Protein 5UBE (pdb70)

Structure (mmCIF, N/CA/C/O backbone):
data_5UBE
#
_entry.id   5UBE
#
_cell.length_a   45.803
_cell.length_b   52.127
_cell.length_c   63.414
_cell.angle_alpha   90.00
_cell.angle_beta   101.61
_cell.angle_gamma   90.00
#
_symmetry.space_group_name_H-M   'P 1 21 1'
#
loop_
_entity.id
_entity.type
_entity.pdbx_description
1 polymer 'RctB replication initiator protein'
2 water water
#
loop_
_atom_site.group_PDB
_atom_site.id
_atom_site.type_symbol
_atom_site.label_atom_id
_atom_site.label_alt_id
_atom_site.label_comp_id
_atom_site.label_asym_id
_atom_site.label_entity_id
_atom_site.label_seq_id
_atom_site.pdbx_PDB_ins_code
_atom_site.Cartn_x
_atom_site.Cartn_y
_atom_site.Cartn_z
_atom_site.occupancy
_atom_site.B_iso_or_equiv
_atom_site.auth_seq_id
_atom_site.auth_comp_id
_atom_site.auth_asym_id
_atom_site.auth_atom_id
_atom_site.pdbx_PDB_model_num
ATOM 1 N N . ARG A 1 7 ? 26.561 9.701 137.166 1.00 71.17 7 ARG A N 1
ATOM 2 C CA . ARG A 1 7 ? 27.180 9.153 138.370 1.00 74.31 7 ARG A CA 1
ATOM 3 C C . ARG A 1 7 ? 26.237 8.175 139.046 1.00 68.82 7 ARG A C 1
ATOM 4 O O . ARG A 1 7 ? 26.661 7.165 139.603 1.00 70.50 7 ARG A O 1
ATOM 12 N N . LEU A 1 8 ? 24.944 8.481 138.980 1.00 70.48 8 LEU A N 1
ATOM 13 C CA . LEU A 1 8 ? 23.931 7.789 139.769 1.00 64.41 8 LEU A CA 1
ATOM 14 C C . LEU A 1 8 ? 22.805 7.344 138.843 1.00 69.98 8 LEU A C 1
ATOM 15 O O . LEU A 1 8 ? 22.085 8.181 138.284 1.00 72.86 8 LEU A O 1
ATOM 20 N N . ILE A 1 9 ? 22.646 6.031 138.694 1.00 57.65 9 ILE A N 1
ATOM 21 C CA . ILE A 1 9 ? 21.686 5.466 137.751 1.00 49.94 9 ILE A CA 1
ATOM 22 C C . ILE A 1 9 ? 20.301 5.472 138.382 1.00 50.77 9 ILE A C 1
ATOM 23 O O . ILE A 1 9 ? 20.051 4.769 139.367 1.00 56.40 9 ILE A O 1
ATOM 28 N N . LYS A 1 10 ? 19.389 6.231 137.788 1.00 63.31 10 LYS A N 1
ATOM 29 C CA . LYS A 1 10 ? 18.069 6.433 138.363 1.00 66.35 10 LYS A CA 1
ATOM 30 C C . LYS A 1 10 ? 17.071 5.422 137.813 1.00 61.05 10 LYS A C 1
ATOM 31 O O . LYS A 1 10 ? 17.271 4.824 136.750 1.00 46.92 10 LYS A O 1
ATOM 37 N N . LEU A 1 11 ? 15.991 5.231 138.575 1.00 55.56 11 LEU A N 1
ATOM 38 C CA . LEU A 1 11 ? 14.896 4.366 138.176 1.00 51.72 11 LEU A CA 1
ATOM 39 C C . LEU A 1 11 ? 14.310 4.847 136.850 1.00 48.14 11 LEU A C 1
ATOM 40 O O . LEU A 1 11 ? 14.443 6.019 136.495 1.00 49.28 11 LEU A O 1
ATOM 45 N N . PRO A 1 12 ? 13.649 3.958 136.091 1.00 45.14 12 PRO A N 1
ATOM 46 C CA . PRO A 1 12 ? 13.299 2.563 136.381 1.00 41.77 12 PRO A CA 1
ATOM 47 C C . PRO A 1 12 ? 14.437 1.541 136.193 1.00 50.13 12 PRO A C 1
ATOM 48 O O . PRO A 1 12 ? 14.194 0.350 136.415 1.00 42.49 12 PRO A O 1
ATOM 52 N N . ARG A 1 13 ? 15.633 1.989 135.798 1.00 45.35 13 ARG A N 1
ATOM 53 C CA . ARG A 1 13 ? 16.762 1.079 135.634 1.00 43.37 13 ARG A CA 1
ATOM 54 C C . ARG A 1 13 ? 17.079 0.374 136.946 1.00 46.25 13 ARG A C 1
ATOM 55 O O . ARG A 1 13 ? 16.981 0.970 138.022 1.00 40.84 13 ARG A O 1
ATOM 63 N N . THR A 1 14 ? 17.433 -0.916 136.845 1.00 38.18 14 THR A N 1
ATOM 64 C CA . THR A 1 14 ? 17.858 -1.754 137.967 1.00 43.19 14 THR A CA 1
ATOM 65 C C . THR A 1 14 ? 18.970 -2.681 137.490 1.00 41.82 14 THR A C 1
ATOM 66 O O . THR A 1 14 ? 19.424 -2.600 136.343 1.00 39.96 14 THR A O 1
ATOM 70 N N . HIS A 1 15 ? 19.394 -3.593 138.374 1.00 44.37 15 HIS A N 1
ATOM 71 C CA . HIS A 1 15 ? 20.439 -4.546 138.003 1.00 47.33 15 HIS A CA 1
ATOM 72 C C . HIS A 1 15 ? 19.997 -5.426 136.844 1.00 38.44 15 HIS A C 1
ATOM 73 O O . HIS A 1 15 ? 20.822 -5.821 136.014 1.00 33.55 15 HIS A O 1
ATOM 80 N N . LYS A 1 16 ? 18.703 -5.735 136.778 1.00 35.75 16 LYS A N 1
ATOM 81 C CA . LYS A 1 16 ? 18.134 -6.528 135.695 1.00 40.02 16 LYS A CA 1
ATOM 82 C C . LYS A 1 16 ? 18.429 -5.937 134.317 1.00 42.66 16 LYS A C 1
ATOM 83 O O . LYS A 1 16 ? 18.422 -6.671 133.322 1.00 34.52 16 LYS A O 1
ATOM 89 N N . ASP A 1 17 ? 18.702 -4.635 134.226 1.00 36.82 17 ASP A N 1
ATOM 90 C CA . ASP A 1 17 ? 19.006 -4.064 132.918 1.00 34.26 17 ASP A CA 1
ATOM 91 C C . ASP A 1 17 ? 20.341 -4.567 132.381 1.00 38.21 17 ASP A C 1
ATOM 92 O O . ASP A 1 17 ? 20.547 -4.589 131.161 1.00 35.07 17 ASP A O 1
ATOM 97 N N . GLY A 1 18 ? 21.245 -4.989 133.266 1.00 34.21 18 GLY A N 1
ATOM 98 C CA . GLY A 1 18 ? 22.557 -5.428 132.850 1.00 37.50 18 GLY A CA 1
ATOM 99 C C . GLY A 1 18 ? 23.516 -4.263 132.668 1.00 34.36 18 GLY A C 1
ATOM 100 O O . GLY A 1 18 ? 23.344 -3.166 133.216 1.00 37.38 18 GLY A O 1
ATOM 101 N N . HIS A 1 19 ? 24.539 -4.510 131.865 1.00 27.58 19 HIS A N 1
ATOM 102 C CA . HIS A 1 19 ? 25.512 -3.473 131.589 1.00 24.65 19 HIS A CA 1
ATOM 103 C C . HIS A 1 19 ? 24.867 -2.347 130.788 1.00 32.52 19 HIS A C 1
ATOM 104 O O . HIS A 1 19 ? 23.878 -2.550 130.082 1.00 32.53 19 HIS A O 1
ATOM 111 N N . LEU A 1 20 ? 25.458 -1.152 130.892 1.00 30.28 20 LEU A N 1
ATOM 112 C CA . LEU A 1 20 ? 24.876 0.082 130.380 1.00 34.68 20 LEU A CA 1
ATOM 113 C C . LEU A 1 20 ? 25.819 0.781 129.408 1.00 30.25 20 LEU A C 1
ATOM 114 O O . LEU A 1 20 ? 27.038 0.777 129.591 1.00 34.18 20 LEU A O 1
ATOM 119 N N . PHE A 1 21 ? 25.234 1.411 128.389 1.00 35.07 21 PHE A N 1
ATOM 120 C CA . PHE A 1 21 ? 25.968 2.157 127.374 1.00 31.11 21 PHE A CA 1
ATOM 121 C C . PHE A 1 21 ? 25.475 3.595 127.340 1.00 35.46 21 PHE A C 1
ATOM 122 O O . PHE A 1 21 ? 24.278 3.842 127.172 1.00 27.46 21 PHE A O 1
ATOM 130 N N . GLU A 1 22 ? 26.397 4.539 127.466 1.00 34.84 22 GLU A N 1
ATOM 131 C CA . GLU A 1 22 ? 26.035 5.948 127.378 1.00 40.34 22 GLU A CA 1
ATOM 132 C C . GLU A 1 22 ? 25.803 6.328 125.914 1.00 33.15 22 GLU A C 1
ATOM 133 O O . GLU A 1 22 ? 26.684 6.139 125.067 1.00 33.64 22 GLU A O 1
ATOM 139 N N . VAL A 1 23 ? 24.608 6.848 125.620 1.00 32.87 23 VAL A N 1
ATOM 140 C CA . VAL A 1 23 ? 24.278 7.280 124.268 1.00 31.71 23 VAL A CA 1
ATOM 141 C C . VAL A 1 23 ? 25.083 8.522 123.914 1.00 38.07 23 VAL A C 1
ATOM 142 O O . VAL A 1 23 ? 25.242 9.435 124.733 1.00 38.35 23 VAL A O 1
ATOM 146 N N . SER A 1 24 ? 25.623 8.554 122.697 1.00 35.66 24 SER A N 1
ATOM 147 C CA . SER A 1 24 ? 26.266 9.764 122.200 1.00 29.08 24 SER A CA 1
ATOM 148 C C . SER A 1 24 ? 26.012 9.877 120.708 1.00 36.36 24 SER A C 1
ATOM 149 O O . SER A 1 24 ? 26.250 8.923 119.963 1.00 29.85 24 SER A O 1
ATOM 152 N N . GLU A 1 25 ? 25.568 11.052 120.268 1.00 30.74 25 GLU A N 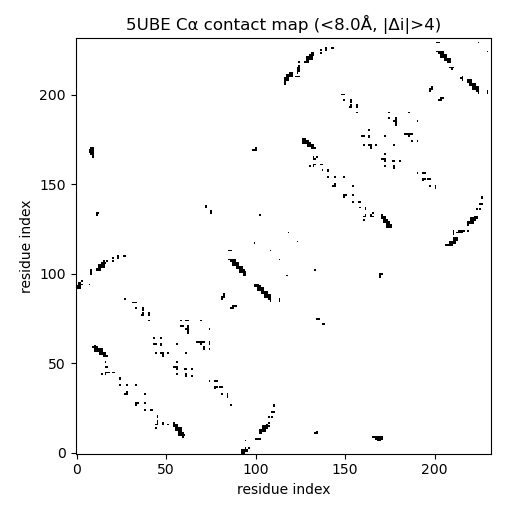1
ATOM 153 C CA . GLU A 1 25 ? 25.407 11.272 118.836 1.00 29.59 25 GLU A CA 1
ATOM 154 C C . GLU A 1 25 ? 26.738 11.403 118.112 1.00 28.93 25 GLU A C 1
ATOM 155 O O . GLU A 1 25 ? 26.816 11.089 116.917 1.00 28.31 25 GLU A O 1
ATOM 161 N N . ALA A 1 26 ? 27.783 11.887 118.798 1.00 32.09 26 ALA A N 1
ATOM 162 C CA . ALA A 1 26 ? 29.116 11.928 118.201 1.00 35.62 26 ALA A CA 1
ATOM 163 C C . ALA A 1 26 ? 29.606 10.533 117.836 1.00 41.18 26 ALA A C 1
ATOM 164 O O . ALA A 1 26 ? 30.280 10.358 116.811 1.00 33.36 26 ALA A O 1
ATOM 166 N N . ALA A 1 27 ? 29.269 9.529 118.657 1.00 28.74 27 ALA A N 1
ATOM 167 C CA . ALA A 1 27 ? 29.703 8.162 118.397 1.00 27.90 27 ALA A CA 1
ATOM 168 C C . ALA A 1 27 ? 29.163 7.634 117.080 1.00 31.13 27 ALA A C 1
ATOM 169 O O . ALA A 1 27 ? 29.727 6.687 116.523 1.00 31.09 27 ALA A O 1
ATOM 171 N N . ILE A 1 28 ? 28.095 8.231 116.558 1.00 25.67 28 ILE A N 1
ATOM 172 C CA . ILE A 1 28 ? 27.556 7.778 115.279 1.00 31.14 28 ILE A CA 1
ATOM 173 C C . ILE A 1 28 ? 28.603 7.939 114.184 1.00 40.04 28 ILE A C 1
ATOM 174 O O . ILE A 1 28 ? 28.757 7.070 113.317 1.00 41.22 28 ILE A O 1
ATOM 179 N N . ASP A 1 29 ? 29.362 9.038 114.221 1.00 30.32 29 ASP A N 1
ATOM 180 C CA . ASP A 1 29 ? 30.478 9.183 113.284 1.00 33.33 29 ASP A CA 1
ATOM 181 C C . ASP A 1 29 ? 31.684 8.339 113.692 1.00 37.42 29 ASP A C 1
ATOM 182 O O . ASP A 1 29 ? 32.372 7.782 112.829 1.00 35.47 29 ASP A O 1
ATOM 187 N N . TRP A 1 30 ? 31.970 8.262 114.998 1.00 38.03 30 TRP A N 1
ATOM 188 C CA . TRP A 1 30 ? 33.133 7.520 115.477 1.00 32.86 30 TRP A CA 1
ATOM 189 C C . TRP A 1 30 ? 33.093 6.071 115.021 1.00 34.20 30 TRP A C 1
ATOM 190 O O . TRP A 1 30 ? 34.141 5.465 114.756 1.00 30.77 30 TRP A O 1
ATOM 201 N N . ILE A 1 31 ? 31.894 5.492 114.961 1.00 28.90 31 ILE A N 1
ATOM 202 C CA . ILE A 1 31 ? 31.749 4.060 114.688 1.00 30.43 31 ILE A CA 1
ATOM 203 C C . ILE A 1 31 ? 32.268 3.726 113.297 1.00 36.93 31 ILE A C 1
ATOM 204 O O . ILE A 1 31 ? 32.938 2.705 113.099 1.00 35.70 31 ILE A O 1
ATOM 209 N N . GLU A 1 32 ? 31.973 4.578 112.313 1.00 40.64 32 GLU A N 1
ATOM 210 C CA . GLU A 1 32 ? 32.588 4.410 111.000 1.00 45.55 32 GLU A CA 1
ATOM 211 C C . GLU A 1 32 ? 34.094 4.615 111.058 1.00 47.40 32 GLU A C 1
ATOM 212 O O . GLU A 1 32 ? 34.835 3.970 110.309 1.00 43.74 32 GLU A O 1
ATOM 218 N N . GLN A 1 33 ? 34.571 5.492 111.943 1.00 39.88 33 GLN A N 1
ATOM 219 C CA . GLN A 1 33 ? 36.013 5.697 112.036 1.00 39.79 33 GLN A CA 1
ATOM 220 C C . GLN A 1 33 ? 36.715 4.559 112.764 1.00 44.97 33 GLN A C 1
ATOM 221 O O . GLN A 1 33 ? 37.876 4.272 112.456 1.00 36.66 33 GLN A O 1
ATOM 227 N N . TYR A 1 34 ? 36.036 3.897 113.714 1.00 41.64 34 TYR A N 1
ATOM 228 C CA . TYR A 1 34 ? 36.655 2.780 114.434 1.00 32.55 34 TYR A CA 1
ATOM 229 C C . TYR A 1 34 ? 37.110 1.679 113.486 1.00 32.76 34 TYR A C 1
ATOM 230 O O . TYR A 1 34 ? 38.051 0.936 113.793 1.00 32.54 34 TYR A O 1
ATOM 239 N N . GLN A 1 35 ? 36.446 1.545 112.339 1.00 32.62 35 GLN A N 1
ATOM 240 C CA . GLN A 1 35 ? 36.731 0.443 111.433 1.00 38.00 35 GLN A CA 1
ATOM 241 C C . GLN A 1 35 ? 38.091 0.557 110.764 1.00 38.45 35 GLN A C 1
ATOM 242 O O . GLN A 1 35 ? 38.500 -0.396 110.094 1.00 39.18 35 GLN A O 1
ATOM 248 N N . HIS A 1 36 ? 38.786 1.695 110.917 1.00 36.65 36 HIS A N 1
ATOM 249 C CA . HIS A 1 36 ? 40.171 1.847 110.491 1.00 38.36 36 HIS A CA 1
ATOM 250 C C . HIS A 1 36 ? 41.155 1.223 111.467 1.00 34.80 36 HIS A C 1
ATOM 251 O O . HIS A 1 36 ? 42.348 1.171 111.157 1.00 37.39 36 HIS A O 1
ATOM 258 N N . PHE A 1 37 ? 40.706 0.768 112.636 1.00 31.07 37 PHE A N 1
ATOM 259 C CA . PHE A 1 37 ? 41.618 0.346 113.693 1.00 31.46 37 PHE A CA 1
ATOM 260 C C . PHE A 1 37 ? 41.754 -1.175 113.774 1.00 33.68 37 PHE A C 1
ATOM 261 O O . PHE A 1 37 ? 40.793 -1.921 113.549 1.00 27.91 37 PHE A O 1
ATOM 269 N N . LYS A 1 38 ? 42.958 -1.631 114.114 1.00 35.28 38 LYS A N 1
ATOM 270 C CA . LYS A 1 38 ? 43.211 -3.062 114.190 1.00 34.53 38 LYS A CA 1
ATOM 271 C C . LYS A 1 38 ? 42.306 -3.702 115.229 1.00 42.41 38 LYS A C 1
ATOM 272 O O . LYS A 1 38 ? 42.056 -3.128 116.293 1.00 35.31 38 LYS A O 1
ATOM 278 N N . GLY A 1 39 ? 41.826 -4.903 114.916 1.00 36.04 39 GLY A N 1
ATOM 279 C CA . GLY A 1 39 ? 40.999 -5.661 115.823 1.00 32.02 39 GLY A CA 1
ATOM 280 C C . GLY A 1 39 ? 39.545 -5.246 115.869 1.00 35.72 39 GLY A C 1
ATOM 281 O O . GLY A 1 39 ? 38.789 -5.812 116.666 1.00 34.89 39 GLY A O 1
ATOM 282 N N . VAL A 1 40 ? 39.119 -4.278 115.058 1.00 33.46 40 VAL A N 1
ATOM 283 C CA . VAL A 1 40 ? 37.705 -3.901 115.003 1.00 30.34 40 VAL A CA 1
ATOM 284 C C . VAL A 1 40 ? 37.062 -4.751 113.909 1.00 36.32 40 VAL A C 1
ATOM 285 O O . VAL A 1 40 ? 37.232 -4.499 112.712 1.00 36.21 40 VAL A O 1
ATOM 289 N N . THR A 1 41 ? 36.312 -5.761 114.334 1.00 31.31 41 THR A N 1
ATOM 290 C CA . THR A 1 41 ? 35.697 -6.752 113.464 1.00 37.12 41 THR A CA 1
ATOM 291 C C . THR A 1 41 ? 34.256 -6.372 113.122 1.00 37.20 41 THR A C 1
ATOM 292 O O . THR A 1 41 ? 33.643 -5.499 113.743 1.00 30.61 41 THR A O 1
ATOM 296 N N . LYS A 1 42 ? 33.709 -7.079 112.126 1.00 29.27 42 LYS A N 1
ATOM 297 C CA . LYS A 1 42 ? 32.299 -6.938 111.788 1.00 40.92 42 LYS A CA 1
ATOM 298 C C . LYS A 1 42 ? 31.412 -7.226 112.995 1.00 44.09 42 LYS A C 1
ATOM 299 O O . LYS A 1 42 ? 30.398 -6.550 113.207 1.00 38.40 42 LYS A O 1
ATOM 305 N N . SER A 1 43 ? 31.789 -8.222 113.801 1.00 34.21 43 SER A N 1
ATOM 306 C CA . SER A 1 43 ? 30.993 -8.600 114.965 1.00 38.90 43 SER A CA 1
ATOM 307 C C . SER A 1 43 ? 30.991 -7.512 116.037 1.00 38.73 43 SER A C 1
ATOM 308 O O . SER A 1 43 ? 30.001 -7.362 116.762 1.00 34.33 43 SER A O 1
ATOM 311 N N . ILE A 1 44 ? 32.085 -6.758 116.178 1.00 30.03 44 ILE A N 1
ATOM 312 C CA . ILE A 1 44 ? 32.056 -5.616 117.094 1.00 28.34 44 ILE A CA 1
ATOM 313 C C . ILE A 1 44 ? 31.206 -4.493 116.514 1.00 27.93 44 ILE A C 1
ATOM 314 O O . ILE A 1 44 ? 30.399 -3.882 117.222 1.00 29.65 44 ILE A O 1
ATOM 319 N N . VAL A 1 45 ? 31.376 -4.198 115.219 1.00 32.18 45 VAL A N 1
ATOM 320 C CA . VAL A 1 45 ? 30.582 -3.147 114.584 1.00 30.87 45 VAL A CA 1
ATOM 321 C C . VAL A 1 45 ? 29.094 -3.431 114.736 1.00 36.87 45 VAL A C 1
ATOM 322 O O . VAL A 1 45 ? 28.299 -2.515 114.972 1.00 34.55 45 VAL A O 1
ATOM 326 N N . GLU A 1 46 ? 28.695 -4.700 114.623 1.00 35.03 46 GLU A N 1
ATOM 327 C CA . GLU A 1 46 ? 27.293 -5.064 114.827 1.00 37.70 46 GLU A CA 1
ATOM 328 C C . GLU A 1 46 ? 26.778 -4.569 116.172 1.00 31.92 46 GLU A C 1
ATOM 329 O O . GLU A 1 46 ? 25.729 -3.918 116.250 1.00 31.33 46 GLU A O 1
ATOM 335 N N . LEU A 1 47 ? 27.483 -4.912 117.253 1.00 29.57 47 LEU A N 1
ATOM 336 C CA . LEU A 1 47 ? 27.125 -4.389 118.566 1.00 31.68 47 LEU A CA 1
ATOM 337 C C . LEU A 1 47 ? 27.064 -2.860 118.553 1.00 30.36 47 LEU A C 1
ATOM 338 O O . LEU A 1 47 ? 26.099 -2.271 119.047 1.00 29.70 47 LEU A O 1
ATOM 343 N N . LEU A 1 48 ? 28.088 -2.198 117.985 1.00 28.96 48 LEU A N 1
ATOM 344 C CA . LEU A 1 48 ? 28.127 -0.733 118.002 1.00 29.50 48 LEU A CA 1
ATOM 345 C C . LEU A 1 48 ? 26.930 -0.134 117.269 1.00 33.98 48 LEU A C 1
ATOM 346 O O . LEU A 1 48 ? 26.276 0.786 117.775 1.00 32.40 48 LEU A O 1
ATOM 351 N N . ASN A 1 49 ? 26.621 -0.652 116.076 1.00 30.64 49 ASN A N 1
ATOM 352 C CA . ASN A 1 49 ? 25.461 -0.160 115.339 1.00 32.38 49 ASN A CA 1
ATOM 353 C C . ASN A 1 49 ? 24.178 -0.344 116.142 1.00 36.03 49 ASN A C 1
ATOM 354 O O . ASN A 1 49 ? 23.281 0.506 116.102 1.00 30.61 49 ASN A O 1
ATOM 359 N N . LEU A 1 50 ? 24.073 -1.455 116.876 1.00 30.86 50 LEU A N 1
ATOM 360 C CA . LEU A 1 50 ? 22.872 -1.721 117.662 1.00 30.54 50 LEU A CA 1
ATOM 361 C C . LEU A 1 50 ? 22.697 -0.686 118.765 1.00 31.02 50 LEU A C 1
ATOM 362 O O . LEU A 1 50 ? 21.609 -0.118 118.931 1.00 28.01 50 LEU A O 1
ATOM 367 N N . ILE A 1 51 ? 23.756 -0.457 119.548 1.00 29.01 51 ILE A N 1
ATOM 368 C CA . ILE A 1 51 ? 23.737 0.585 120.574 1.00 35.17 51 ILE A CA 1
ATOM 369 C C . ILE A 1 51 ? 23.318 1.921 119.972 1.00 32.48 51 ILE A C 1
ATOM 370 O O . ILE A 1 51 ? 22.435 2.610 120.490 1.00 30.92 51 ILE A O 1
ATOM 375 N N . SER A 1 52 ? 23.978 2.322 118.886 1.00 26.31 52 SER A N 1
ATOM 376 C CA . SER A 1 52 ? 23.645 3.588 118.235 1.00 34.13 52 SER A CA 1
ATOM 377 C C . SER A 1 52 ? 22.168 3.645 117.860 1.00 35.57 52 SER A C 1
ATOM 378 O O . SER A 1 52 ? 21.448 4.574 118.244 1.00 33.81 52 SER A O 1
ATOM 381 N N . LEU A 1 53 ? 21.684 2.635 117.139 1.00 38.31 53 LEU A N 1
ATOM 382 C CA . LEU A 1 53 ? 20.302 2.671 116.669 1.00 36.98 53 LEU A CA 1
ATOM 383 C C . LEU A 1 53 ? 19.313 2.636 117.830 1.00 35.18 53 LEU A C 1
ATOM 384 O O . LEU A 1 53 ? 18.313 3.364 117.829 1.00 32.36 53 LEU A O 1
ATOM 389 N N . ARG A 1 54 ? 19.572 1.802 118.838 1.00 32.46 54 ARG A N 1
ATOM 390 C CA . ARG A 1 54 ? 18.687 1.767 119.995 1.00 34.69 54 ARG A CA 1
ATOM 391 C C . ARG A 1 54 ? 18.745 3.074 120.786 1.00 45.70 54 ARG A C 1
ATOM 392 O O . ARG A 1 54 ? 17.765 3.439 121.448 1.00 29.89 54 ARG A O 1
ATOM 400 N N . GLY A 1 55 ? 19.879 3.788 120.735 1.00 33.54 55 GLY A N 1
ATOM 401 C CA . GLY A 1 55 ? 19.996 5.065 121.426 1.00 40.59 55 GLY A CA 1
ATOM 402 C C . GLY A 1 55 ? 19.074 6.138 120.888 1.00 34.55 55 GLY A C 1
ATOM 403 O O . GLY A 1 55 ? 18.741 7.085 121.615 1.00 29.37 55 GLY A O 1
ATOM 404 N N . LEU A 1 56 ? 18.648 6.002 119.631 1.00 36.20 56 LEU A N 1
ATOM 405 C CA . LEU A 1 56 ? 17.658 6.900 119.048 1.00 42.13 56 LEU A CA 1
ATOM 406 C C . LEU A 1 56 ? 16.412 7.031 119.918 1.00 47.39 56 LEU A C 1
ATOM 407 O O . LEU A 1 56 ? 15.823 8.116 119.998 1.00 40.50 56 LEU A O 1
ATOM 412 N N . ARG A 1 57 ? 15.992 5.953 120.577 1.00 45.67 57 ARG A N 1
ATOM 413 C CA . ARG A 1 57 ? 14.791 5.975 121.403 1.00 39.89 57 ARG A CA 1
ATOM 414 C C . ARG A 1 57 ? 15.088 6.152 122.887 1.00 36.49 57 ARG A C 1
ATOM 415 O O . ARG A 1 57 ? 14.152 6.211 123.676 1.00 29.61 57 ARG A O 1
ATOM 423 N N . SER A 1 58 ? 16.355 6.229 123.293 1.00 30.99 58 SER A N 1
ATOM 424 C CA . SER A 1 58 ? 16.654 6.371 124.714 1.00 28.16 58 SER A CA 1
ATOM 425 C C . SER A 1 58 ? 16.041 7.662 125.251 1.00 37.52 58 SER A C 1
ATOM 426 O O . SER A 1 58 ? 15.973 8.670 124.548 1.00 35.76 58 SER A O 1
ATOM 429 N N . ARG A 1 59 ? 15.525 7.601 126.479 1.00 33.31 59 ARG A N 1
ATOM 430 C CA . ARG A 1 59 ? 14.997 8.762 127.177 1.00 37.75 59 ARG A CA 1
ATOM 431 C C . ARG A 1 59 ? 15.820 9.113 128.400 1.00 43.75 59 ARG A C 1
ATOM 432 O O . ARG A 1 59 ? 15.422 10.006 129.154 1.00 41.30 59 ARG A O 1
ATOM 440 N N . ASP A 1 60 ? 16.930 8.410 128.650 1.00 37.73 60 ASP A N 1
ATOM 441 C CA . ASP A 1 60 ? 17.752 8.723 129.811 1.00 34.01 60 ASP A CA 1
ATOM 442 C C . ASP A 1 60 ? 19.234 8.765 129.496 1.00 30.51 60 ASP A C 1
ATOM 443 O O . ASP A 1 60 ? 20.045 8.823 130.424 1.00 42.44 60 ASP A O 1
ATOM 448 N N . GLY A 1 61 ? 19.605 8.815 128.219 1.00 26.50 61 GLY A N 1
ATOM 449 C CA . GLY A 1 61 ? 20.997 8.833 127.839 1.00 36.03 61 GLY A CA 1
ATOM 450 C C . GLY A 1 61 ? 21.676 7.492 127.914 1.00 28.94 61 GLY A C 1
ATOM 451 O O . GLY A 1 61 ? 22.895 7.425 127.743 1.00 31.59 61 GLY A O 1
ATOM 452 N N . LEU A 1 62 ? 20.932 6.421 128.179 1.00 30.03 62 LEU A N 1
ATOM 453 C CA . LEU A 1 62 ? 21.521 5.096 128.330 1.00 29.49 62 LEU A CA 1
ATOM 454 C C . LEU A 1 62 ? 20.807 4.099 127.431 1.00 30.91 62 LEU A C 1
ATOM 455 O O . LEU A 1 62 ? 19.664 4.313 127.011 1.00 31.85 62 LEU A O 1
ATOM 460 N N . VAL A 1 63 ? 21.521 3.008 127.145 1.00 37.35 63 VAL A N 1
ATOM 461 C CA . VAL A 1 63 ? 21.008 1.799 126.507 1.00 34.29 63 VAL A CA 1
ATOM 462 C C . VAL A 1 63 ? 21.548 0.612 127.297 1.00 33.71 63 VAL A C 1
ATOM 463 O O . VAL A 1 63 ? 22.736 0.572 127.615 1.00 28.63 63 VAL A O 1
ATOM 467 N N . SER A 1 64 ? 20.689 -0.340 127.643 1.00 32.61 64 SER A N 1
ATOM 468 C CA . SER A 1 64 ? 21.164 -1.458 128.449 1.00 29.29 64 SER A CA 1
ATOM 469 C C . SER A 1 64 ? 21.376 -2.679 127.560 1.00 28.45 64 SER A C 1
ATOM 470 O O . SER A 1 64 ? 20.869 -2.743 126.438 1.00 32.53 64 SER A O 1
ATOM 473 N N . THR A 1 65 ? 22.168 -3.643 128.055 1.00 35.29 65 THR A N 1
ATOM 474 C CA . THR A 1 65 ? 22.279 -4.921 127.341 1.00 32.72 65 THR A CA 1
ATOM 475 C C . THR A 1 65 ? 20.918 -5.611 127.230 1.00 26.02 65 THR A C 1
ATOM 476 O O . THR A 1 65 ? 20.641 -6.288 126.230 1.00 26.82 65 THR A O 1
ATOM 480 N N . THR A 1 66 ? 20.032 -5.412 128.210 1.00 25.59 66 THR A N 1
ATOM 481 C CA . THR A 1 66 ? 18.691 -5.994 128.104 1.00 32.47 66 THR A CA 1
ATOM 482 C C . THR A 1 66 ? 17.948 -5.422 126.903 1.00 36.73 66 THR A C 1
ATOM 483 O O . THR A 1 66 ? 17.329 -6.162 126.130 1.00 30.88 66 THR A O 1
ATOM 487 N N . GLU A 1 67 ? 18.023 -4.104 126.713 1.00 34.69 67 GLU A N 1
ATOM 488 C CA . GLU A 1 67 ? 17.395 -3.485 125.551 1.00 34.74 67 GLU A CA 1
ATOM 489 C C . GLU A 1 67 ? 18.059 -3.942 124.258 1.00 29.61 67 GLU A C 1
ATOM 490 O O . GLU A 1 67 ? 17.392 -4.037 123.220 1.00 31.88 67 GLU A O 1
ATOM 496 N N . LEU A 1 68 ? 19.367 -4.207 124.296 1.00 25.29 68 LEU A N 1
ATOM 497 C CA . LEU A 1 68 ? 20.055 -4.697 123.104 1.00 29.31 68 LEU A CA 1
ATOM 498 C C . LEU A 1 68 ? 19.544 -6.074 122.697 1.00 37.70 68 LEU A C 1
ATOM 499 O O . LEU A 1 68 ? 19.305 -6.329 121.508 1.00 30.37 68 LEU A O 1
ATOM 504 N N . ILE A 1 69 ? 19.389 -6.976 123.667 1.00 33.45 69 ILE A N 1
ATOM 505 C CA . ILE A 1 69 ? 18.782 -8.276 123.387 1.00 38.63 69 ILE A CA 1
ATOM 506 C C . ILE A 1 69 ? 17.435 -8.090 122.703 1.00 34.03 69 ILE A C 1
ATOM 507 O O . ILE A 1 69 ? 17.182 -8.636 121.623 1.00 36.32 69 ILE A O 1
ATOM 512 N N . ASP A 1 70 ? 16.558 -7.291 123.313 1.00 31.36 70 ASP A N 1
ATOM 513 C CA . ASP A 1 70 ? 15.228 -7.087 122.754 1.00 32.84 70 ASP A CA 1
ATOM 514 C C . ASP A 1 70 ? 15.277 -6.468 121.360 1.00 40.30 70 ASP A C 1
ATOM 515 O O . ASP A 1 70 ? 14.408 -6.757 120.530 1.00 39.17 70 ASP A O 1
ATOM 520 N N . ALA A 1 71 ? 16.288 -5.638 121.073 1.00 36.07 71 ALA A N 1
ATOM 521 C CA . ALA A 1 71 ? 16.395 -5.036 119.747 1.00 36.73 71 ALA A CA 1
ATOM 522 C C . ALA A 1 71 ? 16.720 -6.059 118.663 1.00 41.42 71 ALA A C 1
ATOM 523 O O . ALA A 1 71 ? 16.412 -5.822 117.490 1.00 43.09 71 ALA A O 1
ATOM 525 N N . THR A 1 72 ? 17.380 -7.169 119.009 1.00 48.14 72 THR A N 1
ATOM 526 C CA . THR A 1 72 ? 17.611 -8.254 118.058 1.00 35.90 72 THR A CA 1
ATOM 527 C C . THR A 1 72 ? 16.515 -9.318 118.095 1.00 45.12 72 THR A C 1
ATOM 528 O O . THR A 1 72 ? 16.685 -10.383 117.487 1.00 51.46 72 THR A O 1
ATOM 532 N N . ASP A 1 73 ? 15.404 -9.059 118.785 1.00 40.28 73 ASP A N 1
ATOM 533 C CA . ASP A 1 73 ? 14.356 -10.064 118.976 1.00 46.70 73 ASP A CA 1
ATOM 534 C C . ASP A 1 73 ? 14.925 -11.354 119.564 1.00 43.56 73 ASP A C 1
ATOM 535 O O . ASP A 1 73 ? 14.494 -12.455 119.221 1.00 46.49 73 ASP A O 1
ATOM 540 N N . GLY A 1 74 ? 15.913 -11.220 120.443 1.00 43.70 74 GLY A N 1
ATOM 541 C CA . GLY A 1 74 ? 16.532 -12.351 121.091 1.00 45.22 74 GLY A CA 1
ATOM 542 C C . GLY A 1 74 ? 17.567 -13.088 120.277 1.00 45.76 74 GLY A C 1
ATOM 543 O O . GLY A 1 74 ? 18.082 -14.109 120.752 1.00 43.29 74 GLY A O 1
ATOM 544 N N . GLN A 1 75 ? 17.904 -12.614 119.072 1.00 42.03 75 GLN A N 1
ATOM 545 C CA . GLN A 1 75 ? 18.883 -13.337 118.263 1.00 43.46 75 GLN A CA 1
ATOM 546 C C . GLN A 1 75 ? 20.296 -13.176 118.809 1.00 43.84 75 GLN A C 1
ATOM 547 O O . GLN A 1 75 ? 21.103 -14.111 118.722 1.00 38.73 75 GLN A O 1
ATOM 553 N N . LEU A 1 76 ? 20.616 -12.017 119.372 1.00 40.67 76 LEU A N 1
ATOM 554 C CA . LEU A 1 76 ? 21.811 -11.852 120.188 1.00 37.24 76 LEU A CA 1
ATOM 555 C C . LEU A 1 76 ? 21.410 -12.049 121.642 1.00 39.00 76 LEU A C 1
ATOM 556 O O . LEU A 1 76 ? 20.458 -11.424 122.116 1.00 38.94 76 LEU A O 1
ATOM 561 N N . THR A 1 77 ? 22.115 -12.937 122.330 1.00 33.85 77 THR A N 1
ATOM 562 C CA . THR A 1 77 ? 21.849 -13.236 123.722 1.00 31.73 77 THR A CA 1
ATOM 563 C C . THR A 1 77 ? 22.694 -12.324 124.594 1.00 26.93 77 THR A C 1
ATOM 564 O O . THR A 1 77 ? 23.513 -11.556 124.101 1.00 30.95 77 THR A O 1
ATOM 568 N N . ARG A 1 78 ? 22.501 -12.415 125.911 1.00 29.38 78 ARG A N 1
ATOM 569 C CA . ARG A 1 78 ? 23.408 -11.741 126.827 1.00 27.65 78 ARG A CA 1
ATOM 570 C C . ARG A 1 78 ? 24.842 -12.195 126.599 1.00 34.07 78 ARG A C 1
ATOM 571 O O . ARG A 1 78 ? 25.778 -11.386 126.627 1.00 28.61 78 ARG A O 1
ATOM 579 N N . ALA A 1 79 ? 25.033 -13.487 126.353 1.00 32.81 79 ALA A N 1
ATOM 580 C CA . ALA A 1 79 ? 26.377 -14.009 126.171 1.00 30.65 79 ALA A CA 1
ATOM 581 C C . ALA A 1 79 ? 27.030 -13.441 124.915 1.00 28.51 79 ALA A C 1
ATOM 582 O O . ALA A 1 79 ? 28.221 -13.116 124.930 1.00 35.58 79 ALA A O 1
ATOM 584 N N . ALA A 1 80 ? 26.275 -13.327 123.816 1.00 27.15 80 ALA A N 1
ATOM 585 C CA . ALA A 1 80 ? 26.862 -12.809 122.582 1.00 30.62 80 ALA A CA 1
ATOM 586 C C . ALA A 1 80 ? 27.191 -11.322 122.705 1.00 25.54 80 ALA A C 1
ATOM 587 O O . ALA A 1 80 ? 28.242 -10.877 122.230 1.00 31.91 80 ALA A O 1
ATOM 589 N N . ILE A 1 81 ? 26.304 -10.540 123.335 1.00 32.59 81 ILE A N 1
ATOM 590 C CA . ILE A 1 81 ? 26.606 -9.136 123.623 1.00 33.34 81 ILE A CA 1
ATOM 591 C C . ILE A 1 81 ? 27.879 -9.035 124.461 1.00 34.14 81 ILE A C 1
ATOM 592 O O . ILE A 1 81 ? 28.822 -8.310 124.117 1.00 29.83 81 ILE A O 1
ATOM 597 N N . GLN A 1 82 ? 27.933 -9.787 125.566 1.00 31.87 82 GLN A N 1
ATOM 598 C CA . GLN A 1 82 ? 29.099 -9.735 126.438 1.00 28.42 82 GLN A CA 1
ATOM 599 C C . GLN A 1 82 ? 30.372 -10.106 125.684 1.00 34.71 82 GLN A C 1
ATOM 600 O O . GLN A 1 82 ? 31.433 -9.526 125.930 1.00 28.89 82 GLN A O 1
ATOM 606 N N . GLN A 1 83 ? 30.289 -11.085 124.771 1.00 31.34 83 GLN A N 1
ATOM 607 C CA . GLN A 1 83 ? 31.458 -11.470 123.982 1.00 38.84 83 GLN A CA 1
ATOM 608 C C . GLN A 1 83 ? 31.956 -10.302 123.137 1.00 31.80 83 GLN A C 1
ATOM 609 O O . GLN A 1 83 ? 33.136 -9.934 123.194 1.00 36.08 83 GLN A O 1
ATOM 615 N N . ARG A 1 84 ? 31.063 -9.712 122.334 1.00 32.99 84 ARG A N 1
ATOM 616 C CA . ARG A 1 84 ? 31.440 -8.537 121.551 1.00 32.53 84 ARG A CA 1
ATOM 617 C C . ARG A 1 84 ? 31.911 -7.405 122.455 1.00 26.99 84 ARG A C 1
ATOM 618 O O . ARG A 1 84 ? 32.884 -6.711 122.137 1.00 28.51 84 ARG A O 1
ATOM 626 N N . LEU A 1 85 ? 31.284 -7.249 123.622 1.00 31.45 85 LEU A N 1
ATOM 627 C CA . LEU A 1 85 ? 31.686 -6.162 124.508 1.00 32.68 85 LEU A CA 1
ATOM 628 C C . LEU A 1 85 ? 33.094 -6.375 125.041 1.00 30.65 85 LEU A C 1
ATOM 629 O O . LEU A 1 85 ? 33.882 -5.425 125.081 1.00 33.40 85 LEU A O 1
ATOM 634 N N . ARG A 1 86 ? 33.450 -7.611 125.428 1.00 27.56 86 ARG A N 1
ATOM 635 C CA . ARG A 1 86 ? 34.814 -7.845 125.893 1.00 29.48 86 ARG A CA 1
ATOM 636 C C . ARG A 1 86 ? 35.830 -7.542 124.795 1.00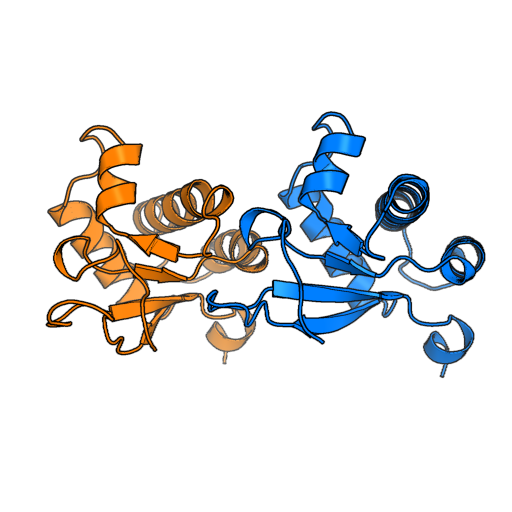 34.75 86 ARG A C 1
ATOM 637 O O . ARG A 1 86 ? 36.896 -6.977 125.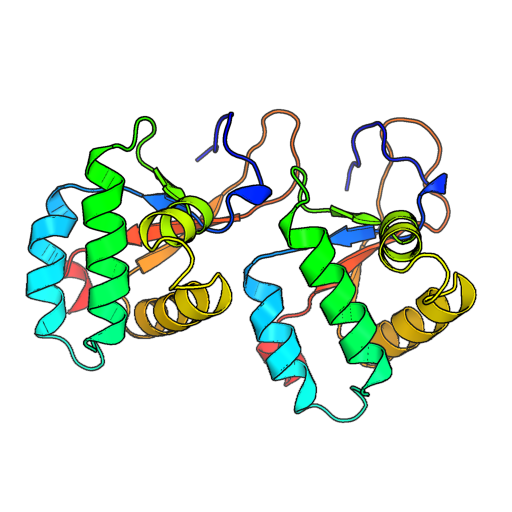062 1.00 30.18 86 ARG A O 1
ATOM 645 N N . ALA A 1 87 ? 35.521 -7.923 123.554 1.00 30.10 87 ALA A N 1
ATOM 646 C CA . ALA A 1 87 ? 36.450 -7.668 122.459 1.00 31.19 87 ALA A CA 1
ATOM 647 C C . ALA A 1 87 ? 36.595 -6.174 122.203 1.00 31.22 87 ALA A C 1
ATOM 648 O O . ALA A 1 87 ? 37.702 -5.683 121.970 1.00 32.35 87 ALA A O 1
ATOM 650 N N . ALA A 1 88 ? 35.481 -5.437 122.259 1.00 33.69 88 ALA A N 1
ATOM 651 C CA . ALA A 1 88 ? 35.504 -4.003 121.992 1.00 30.79 88 ALA A CA 1
ATOM 652 C C . ALA A 1 88 ? 36.281 -3.252 123.063 1.00 33.24 88 ALA A C 1
ATOM 653 O O . ALA A 1 88 ? 36.985 -2.279 122.763 1.00 33.27 88 ALA A O 1
ATOM 655 N N . VAL A 1 89 ? 36.164 -3.687 124.317 1.00 29.75 89 VAL A N 1
ATOM 656 C CA . VAL A 1 89 ? 36.985 -3.123 125.384 1.00 34.24 89 VAL A CA 1
ATOM 657 C C . VAL A 1 89 ? 38.464 -3.398 125.129 1.00 42.71 89 VAL A C 1
ATOM 658 O O . VAL A 1 89 ? 39.314 -2.507 125.271 1.00 40.07 89 VAL A O 1
ATOM 662 N N . ALA A 1 90 ? 38.796 -4.625 124.721 1.00 37.60 90 ALA A N 1
ATOM 663 C CA . ALA A 1 90 ? 40.198 -4.968 124.495 1.00 34.85 90 ALA A CA 1
ATOM 664 C C . ALA A 1 90 ? 40.830 -4.107 123.409 1.00 37.58 90 ALA A C 1
ATOM 665 O O . ALA A 1 90 ? 42.039 -3.858 123.444 1.00 43.06 90 ALA A O 1
ATOM 667 N N . VAL A 1 91 ? 40.042 -3.645 122.440 1.00 34.51 91 VAL A N 1
ATOM 668 C CA . VAL A 1 91 ? 40.594 -2.771 121.413 1.00 31.75 91 VAL A CA 1
ATOM 669 C C . VAL A 1 91 ? 40.729 -1.331 121.927 1.00 39.74 91 VAL A C 1
ATOM 670 O O . VAL A 1 91 ? 41.586 -0.573 121.456 1.00 49.35 91 VAL A O 1
ATOM 674 N N . GLY A 1 92 ? 39.921 -0.935 122.901 1.00 34.99 92 GLY A N 1
ATOM 675 C CA . GLY A 1 92 ? 39.959 0.406 123.437 1.00 29.90 92 GLY A CA 1
ATOM 676 C C . GLY A 1 92 ? 38.788 1.287 123.050 1.00 34.57 92 GLY A C 1
ATOM 677 O O . GLY A 1 92 ? 38.898 2.507 123.179 1.00 30.18 92 GLY A O 1
ATOM 678 N N . LEU A 1 93 ? 37.666 0.703 122.610 1.00 31.31 93 LEU A N 1
ATOM 679 C CA . LEU A 1 93 ? 36.526 1.478 122.124 1.00 32.88 93 LEU A CA 1
ATOM 680 C C . LEU A 1 93 ? 35.710 2.092 123.254 1.00 34.34 93 LEU A C 1
ATOM 681 O O . LEU A 1 93 ? 35.068 3.128 123.053 1.00 31.01 93 LEU A O 1
ATOM 686 N N . PHE A 1 94 ? 35.726 1.482 124.435 1.00 32.42 94 PHE A N 1
ATOM 687 C CA . PHE A 1 94 ? 34.894 1.889 125.554 1.00 31.91 94 PHE A CA 1
ATOM 688 C C . PHE A 1 94 ? 35.734 2.121 126.795 1.00 32.72 94 PHE A C 1
ATOM 689 O O . PHE A 1 94 ? 36.586 1.294 127.140 1.00 39.27 94 PHE A O 1
ATOM 697 N N . LYS A 1 95 ? 35.442 3.214 127.494 1.00 40.88 95 LYS A N 1
ATOM 698 C CA . LYS A 1 95 ? 35.861 3.377 128.877 1.00 39.52 95 LYS A CA 1
ATOM 699 C C . LYS A 1 95 ? 34.835 2.714 129.791 1.00 43.85 95 LYS A C 1
ATOM 700 O O . LYS A 1 95 ? 33.647 3.082 129.778 1.00 35.30 95 LYS A O 1
ATOM 706 N N . GLN A 1 96 ? 35.296 1.744 130.581 1.00 39.96 96 GLN A N 1
ATOM 707 C CA . GLN A 1 96 ? 34.448 1.078 131.565 1.00 47.12 96 GLN A CA 1
ATOM 708 C C . GLN A 1 96 ? 34.394 1.907 132.841 1.00 53.47 96 GLN A C 1
ATOM 709 O O . GLN A 1 96 ? 35.428 2.173 133.464 1.00 61.01 96 GLN A O 1
ATOM 715 N N . ILE A 1 97 ? 33.186 2.294 133.232 1.00 49.41 97 ILE A N 1
ATOM 716 C CA . ILE A 1 97 ? 32.939 3.137 134.396 1.00 44.24 97 ILE A CA 1
ATOM 717 C C . ILE A 1 97 ? 32.025 2.377 135.346 1.00 49.55 97 ILE A C 1
ATOM 718 O O . ILE A 1 97 ? 30.859 2.146 135.001 1.00 45.35 97 ILE A O 1
ATOM 723 N N . PRO A 1 98 ? 32.483 1.953 136.524 1.00 48.92 98 PRO A N 1
ATOM 724 C CA . PRO A 1 98 ? 31.549 1.364 137.492 1.00 50.72 98 PRO A CA 1
ATOM 725 C C . PRO A 1 98 ? 30.660 2.455 138.068 1.00 54.28 98 PRO A C 1
ATOM 726 O O . PRO A 1 98 ? 31.135 3.540 138.412 1.00 51.89 98 PRO A O 1
ATOM 730 N N . VAL A 1 99 ? 29.358 2.170 138.137 1.00 52.14 99 VAL A N 1
ATOM 731 C CA . VAL A 1 99 ? 28.355 3.119 138.601 1.00 56.29 99 VAL A CA 1
ATOM 732 C C . VAL A 1 99 ? 27.461 2.434 139.625 1.00 53.04 99 VAL A C 1
ATOM 733 O O . VAL A 1 99 ? 27.377 1.205 139.690 1.00 55.41 99 VAL A O 1
ATOM 737 N N . ARG A 1 100 ? 26.785 3.249 140.430 1.00 47.80 100 ARG A N 1
ATOM 738 C CA . ARG A 1 100 ? 25.847 2.755 141.427 1.00 54.81 100 ARG A CA 1
ATOM 739 C C . ARG A 1 100 ? 24.459 3.306 141.144 1.00 49.02 100 ARG A C 1
ATOM 740 O O . ARG A 1 100 ? 24.283 4.239 140.355 1.00 56.09 100 ARG A O 1
ATOM 748 N N . PHE A 1 101 ? 23.463 2.702 141.784 1.00 59.14 101 PHE A N 1
ATOM 749 C CA . PHE A 1 101 ? 22.103 3.224 141.714 1.00 68.03 101 PHE A CA 1
ATOM 750 C C . PHE A 1 101 ? 21.824 4.185 142.861 1.00 67.53 101 PHE A C 1
ATOM 751 O O . PHE A 1 101 ? 21.199 5.229 142.652 1.00 77.14 101 PHE A O 1
ATOM 759 N N . GLU A 1 102 ? 22.284 3.834 144.067 1.00 85.25 102 GLU A N 1
ATOM 760 C CA . GLU A 1 102 ? 22.358 4.737 145.224 1.00 88.90 102 GLU A CA 1
ATOM 761 C C . GLU A 1 102 ? 21.041 5.457 145.507 1.00 93.60 102 GLU A C 1
ATOM 762 O O . GLU A 1 102 ? 21.026 6.552 146.075 1.00 99.63 102 GLU A O 1
ATOM 768 N N . GLU A 1 103 ? 19.924 4.849 145.126 1.00 91.64 103 GLU A N 1
ATOM 769 C CA . GLU A 1 103 ? 18.596 5.359 145.452 1.00 100.86 103 GLU A CA 1
ATOM 770 C C . GLU A 1 103 ? 17.856 4.278 146.231 1.00 99.38 103 GLU A C 1
ATOM 771 O O . GLU A 1 103 ? 16.844 3.739 145.772 1.00 104.27 103 GLU A O 1
ATOM 777 N N . GLY A 1 104 ? 18.371 3.964 147.418 1.00 92.53 104 GLY A N 1
ATOM 778 C CA . GLY A 1 104 ? 17.850 2.845 148.173 1.00 96.65 104 GLY A CA 1
ATOM 779 C C . GLY A 1 104 ? 18.102 1.504 147.531 1.00 97.32 104 GLY A C 1
ATOM 780 O O . GLY A 1 104 ? 17.369 0.547 147.804 1.00 95.78 104 GLY A O 1
ATOM 781 N N . LEU A 1 105 ? 19.118 1.409 146.674 1.00 86.01 105 LEU A N 1
ATOM 782 C CA . LEU A 1 105 ? 19.449 0.168 145.981 1.00 83.95 105 LEU A CA 1
ATOM 783 C C . LEU A 1 105 ? 20.961 0.002 145.972 1.00 72.09 105 LEU A C 1
ATOM 784 O O . LEU A 1 105 ? 21.672 0.793 145.344 1.00 70.41 105 LEU A O 1
ATOM 789 N N . ALA A 1 106 ? 21.446 -1.021 146.669 1.00 69.96 106 ALA A N 1
ATOM 790 C CA . ALA A 1 106 ? 22.871 -1.300 146.723 1.00 67.69 106 ALA A CA 1
ATOM 791 C C . ALA A 1 106 ? 23.332 -1.955 145.422 1.00 67.54 106 ALA A C 1
ATOM 792 O O . ALA A 1 106 ? 22.539 -2.238 144.519 1.00 63.89 106 ALA A O 1
ATOM 794 N N . GLY A 1 107 ? 24.636 -2.203 145.326 1.00 55.07 107 GLY A N 1
ATOM 795 C CA . GLY A 1 107 ? 25.204 -2.886 144.185 1.00 56.94 107 GLY A CA 1
ATOM 796 C C . GLY A 1 107 ? 25.621 -1.941 143.071 1.00 58.57 107 GLY A C 1
ATOM 797 O O . GLY A 1 107 ? 25.259 -0.763 143.028 1.00 56.06 107 GLY A O 1
ATOM 798 N N . LYS A 1 108 ? 26.408 -2.486 142.146 1.00 56.92 108 LYS A N 1
ATOM 799 C CA . LYS A 1 108 ? 26.918 -1.727 141.013 1.00 54.12 108 LYS A CA 1
ATOM 800 C C . LYS A 1 108 ? 26.667 -2.489 139.716 1.00 61.14 108 LYS A C 1
ATOM 801 O O . LYS A 1 108 ? 26.356 -3.686 139.717 1.00 56.34 108 LYS A O 1
ATOM 807 N N . THR A 1 109 ? 26.786 -1.758 138.606 1.00 50.17 109 THR A N 1
ATOM 808 C CA . THR A 1 109 ? 26.834 -2.318 137.254 1.00 51.89 109 THR A CA 1
ATOM 809 C C . THR A 1 109 ? 27.951 -1.588 136.512 1.00 41.52 109 THR A C 1
ATOM 810 O O . THR A 1 109 ? 28.663 -0.768 137.101 1.00 43.79 109 THR A O 1
ATOM 814 N N . MET A 1 110 ? 28.106 -1.867 135.214 1.00 35.90 110 MET A N 1
ATOM 815 C CA . MET A 1 110 ? 29.150 -1.248 134.395 1.00 43.32 110 MET A CA 1
ATOM 816 C C . MET A 1 110 ? 28.554 -0.250 133.405 1.00 40.78 110 MET A C 1
ATOM 817 O O . MET A 1 110 ? 27.627 -0.582 132.656 1.00 37.69 110 MET A O 1
ATOM 822 N N . LEU A 1 111 ? 29.100 0.961 133.390 1.00 41.39 111 LEU A N 1
ATOM 823 C CA . LEU A 1 111 ? 28.749 1.956 132.387 1.00 33.94 111 LEU A CA 1
ATOM 824 C C . LEU A 1 111 ? 29.855 2.020 131.344 1.00 41.00 111 LEU A C 1
ATOM 825 O O . LEU A 1 111 ? 31.039 1.985 131.681 1.00 36.83 111 LEU A O 1
ATOM 830 N N . HIS A 1 112 ? 29.464 2.109 130.079 1.00 38.31 112 HIS A N 1
ATOM 831 C CA . HIS A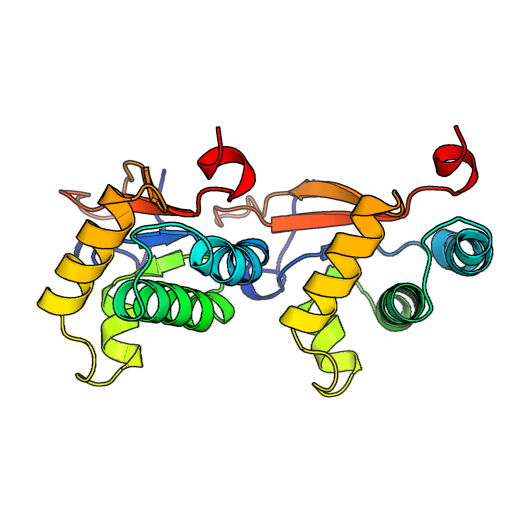 1 112 ? 30.408 2.084 128.970 1.00 31.19 112 HIS A CA 1
ATOM 832 C C . HIS A 1 112 ? 30.200 3.334 128.142 1.00 30.41 112 HIS A C 1
ATOM 833 O O . HIS A 1 112 ? 29.081 3.604 127.693 1.00 32.26 112 HIS A O 1
ATOM 840 N N . ARG A 1 113 ? 31.278 4.084 127.944 1.00 32.91 113 ARG A N 1
ATOM 841 C CA . ARG A 1 113 ? 31.263 5.360 127.242 1.00 37.96 113 ARG A CA 1
ATOM 842 C C . ARG A 1 113 ? 32.169 5.248 126.029 1.00 29.68 113 ARG A C 1
ATOM 843 O O . ARG A 1 113 ? 33.310 4.801 126.147 1.00 31.08 113 ARG A O 1
ATOM 851 N N . PHE A 1 114 ? 31.646 5.607 124.863 1.00 27.51 114 PHE A N 1
ATOM 852 C CA . PHE A 1 114 ? 32.461 5.591 123.662 1.00 27.80 114 PHE A CA 1
ATOM 853 C C . PHE A 1 114 ? 33.654 6.513 123.849 1.00 32.37 114 PHE A C 1
ATOM 854 O O . PHE A 1 114 ? 33.559 7.549 124.512 1.00 34.62 114 PHE A O 1
ATOM 86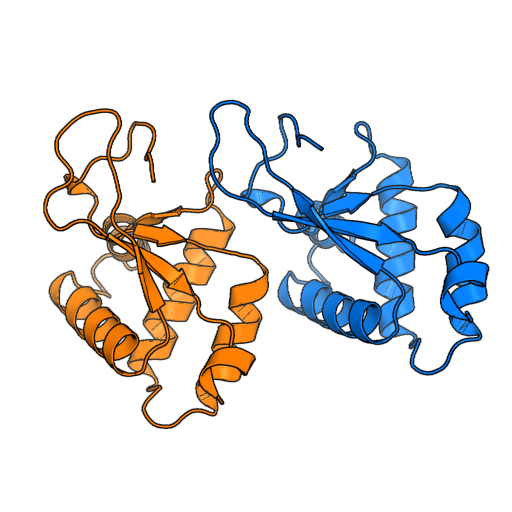2 N N . ILE A 1 115 ? 34.796 6.104 123.304 1.00 34.91 115 ILE A N 1
ATOM 863 C CA . ILE A 1 115 ? 36.035 6.865 123.389 1.00 30.70 115 ILE A CA 1
ATOM 864 C C . ILE A 1 115 ? 36.311 7.462 122.018 1.00 31.12 115 ILE A C 1
ATOM 865 O O . ILE A 1 115 ? 36.208 6.773 120.997 1.00 31.94 115 ILE A O 1
ATOM 870 N N . ASN A 1 116 ? 36.632 8.746 121.997 1.00 34.44 116 ASN A N 1
ATOM 871 C CA . ASN A 1 116 ? 36.907 9.445 120.751 1.00 28.23 116 ASN A CA 1
ATOM 872 C C . ASN A 1 116 ? 38.052 8.762 120.012 1.00 34.90 116 ASN A C 1
ATOM 873 O O . ASN A 1 116 ? 39.089 8.470 120.623 1.00 35.40 116 ASN A O 1
ATOM 878 N N . PRO A 1 117 ? 37.915 8.480 118.716 1.00 28.92 117 PRO A N 1
ATOM 879 C CA . PRO A 1 117 ? 39.041 7.889 117.978 1.00 35.54 117 PRO A CA 1
ATOM 880 C C . PRO A 1 117 ? 40.320 8.716 118.054 1.00 42.19 117 PRO A C 1
ATOM 881 O O . PRO A 1 117 ? 41.415 8.139 118.067 1.00 34.11 117 PRO A O 1
ATOM 885 N N . ASN A 1 118 ? 40.218 10.049 118.113 1.00 35.08 118 ASN A N 1
ATOM 886 C CA . ASN A 1 118 ? 41.420 10.865 118.287 1.00 43.65 118 ASN A CA 1
ATOM 887 C C . ASN A 1 118 ? 42.130 10.529 119.589 1.00 49.26 118 ASN A C 1
ATOM 888 O O . ASN A 1 118 ? 43.365 10.579 119.656 1.00 43.74 118 ASN A O 1
ATOM 893 N N . GLN A 1 119 ? 41.366 10.183 120.628 1.00 32.95 119 GLN A N 1
ATOM 894 C CA . GLN A 1 119 ? 41.948 9.719 121.883 1.00 37.87 119 GLN A CA 1
ATOM 895 C C . GLN A 1 119 ? 42.505 8.305 121.762 1.00 45.40 119 GLN A C 1
ATOM 896 O O . GLN A 1 119 ? 43.564 8.003 122.327 1.00 35.05 119 GLN A O 1
ATOM 902 N N . LEU A 1 120 ? 41.795 7.422 121.050 1.00 43.87 120 LEU A N 1
ATOM 903 C CA . LEU A 1 120 ? 42.241 6.035 120.902 1.00 46.02 120 LEU A CA 1
ATOM 904 C C . LEU A 1 120 ? 43.666 5.962 120.388 1.00 39.18 120 LEU A C 1
ATOM 905 O O . LEU A 1 120 ? 44.485 5.178 120.887 1.00 35.75 120 LEU A O 1
ATOM 910 N N . ILE A 1 121 ? 43.965 6.748 119.354 1.00 40.80 121 ILE A N 1
ATOM 911 C CA . ILE A 1 121 ? 45.249 6.628 118.683 1.00 43.71 121 ILE A CA 1
ATOM 912 C C . ILE A 1 121 ? 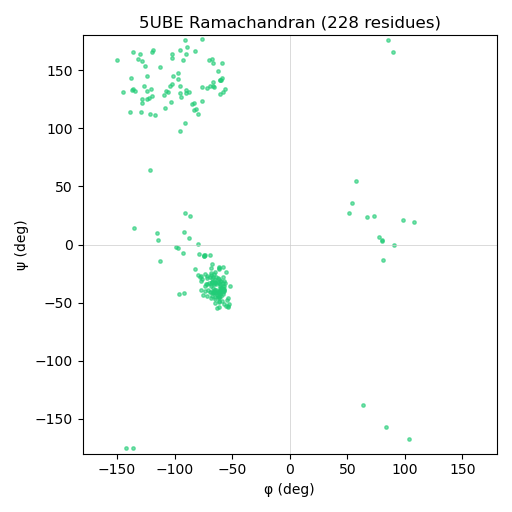46.389 7.207 119.499 1.00 42.97 121 ILE A C 1
ATOM 913 O O . ILE A 1 121 ? 47.547 7.023 119.122 1.00 42.16 121 ILE A O 1
ATOM 918 N N . SER A 1 122 ? 46.092 7.896 120.601 1.00 45.92 122 SER A N 1
ATOM 919 C CA . SER A 1 122 ? 47.127 8.467 121.458 1.00 46.97 122 SER A CA 1
ATOM 920 C C . SER A 1 122 ? 47.627 7.464 122.499 1.00 54.16 122 SER A C 1
ATOM 921 O O . SER A 1 122 ? 47.193 6.310 122.535 1.00 41.57 122 SER A O 1
ATOM 924 N N . ARG B 1 7 ? 27.106 -5.100 152.280 1.00 81.20 7 ARG B N 1
ATOM 925 C CA . ARG B 1 7 ? 27.093 -4.618 153.657 1.00 81.95 7 ARG B CA 1
ATOM 926 C C . ARG B 1 7 ? 25.687 -4.676 154.259 1.00 84.22 7 ARG B C 1
ATOM 927 O O . ARG B 1 7 ? 25.411 -5.522 155.111 1.00 78.41 7 ARG B O 1
ATOM 935 N N . LEU B 1 8 ? 24.804 -3.779 153.822 1.00 83.90 8 LEU B N 1
ATOM 936 C CA . LEU B 1 8 ? 23.436 -3.719 154.324 1.00 88.52 8 LEU B CA 1
ATOM 937 C C . LEU B 1 8 ? 22.483 -4.322 153.300 1.00 86.75 8 LEU B C 1
ATOM 938 O O . LEU B 1 8 ? 22.592 -4.041 152.102 1.00 89.55 8 LEU B O 1
ATOM 943 N N . ILE B 1 9 ? 21.547 -5.138 153.777 1.00 81.53 9 ILE B N 1
ATOM 944 C CA . ILE B 1 9 ? 20.628 -5.885 152.925 1.00 79.55 9 ILE B CA 1
ATOM 945 C C . ILE B 1 9 ? 19.215 -5.394 153.222 1.00 84.26 9 ILE B C 1
ATOM 946 O O . ILE B 1 9 ? 18.677 -5.639 154.310 1.00 87.11 9 ILE B O 1
ATOM 951 N N . LYS B 1 10 ? 18.611 -4.705 152.256 1.00 81.40 10 LYS B N 1
ATOM 952 C CA . LYS B 1 10 ? 17.289 -4.123 152.436 1.00 79.74 10 LYS B CA 1
ATOM 953 C C . LYS B 1 10 ? 16.211 -5.205 152.500 1.00 73.83 10 LYS B C 1
ATOM 954 O O . LYS B 1 10 ? 16.388 -6.333 152.030 1.00 73.96 10 LYS B O 1
ATOM 960 N N . LEU B 1 11 ? 15.072 -4.842 153.092 1.00 74.96 11 LEU B N 1
ATOM 961 C CA . LEU B 1 11 ? 13.943 -5.756 153.189 1.00 67.50 11 LEU B CA 1
ATOM 962 C C . LEU B 1 11 ? 13.352 -6.021 151.804 1.00 63.48 11 LEU B C 1
ATOM 963 O O . LEU B 1 11 ? 13.570 -5.247 150.870 1.00 70.41 11 LEU B O 1
ATOM 968 N N . PRO B 1 12 ? 12.596 -7.120 151.638 1.00 46.35 12 PRO B N 1
ATOM 969 C CA . PRO B 1 12 ? 12.187 -8.162 152.588 1.00 63.28 12 PRO B CA 1
ATOM 970 C C . PRO B 1 12 ? 13.183 -9.312 152.736 1.00 61.66 12 PRO B C 1
ATOM 971 O O . PRO B 1 12 ? 12.782 -10.413 153.108 1.00 59.23 12 PRO B O 1
ATOM 975 N N . ARG B 1 13 ? 14.456 -9.076 152.442 1.00 64.14 13 ARG B N 1
ATOM 976 C CA . ARG B 1 13 ? 15.462 -10.108 152.643 1.00 50.52 13 ARG B CA 1
ATOM 977 C C . ARG B 1 13 ? 15.780 -10.220 154.128 1.00 51.12 13 ARG B C 1
ATOM 978 O O . ARG B 1 13 ? 15.927 -9.208 154.818 1.00 59.82 13 ARG B O 1
ATOM 986 N N . THR B 1 14 ? 15.856 -11.452 154.621 1.00 60.65 14 THR B N 1
ATOM 987 C CA . THR B 1 14 ? 16.218 -11.724 156.003 1.00 66.16 14 THR B CA 1
ATOM 988 C C . THR B 1 14 ? 17.203 -12.884 156.024 1.00 61.91 14 THR B C 1
ATOM 989 O O . THR B 1 14 ? 17.362 -13.611 155.039 1.00 55.88 14 THR B O 1
ATOM 993 N N . HIS B 1 15 ? 17.862 -13.056 157.173 1.00 68.73 15 HIS B N 1
ATOM 994 C CA . HIS B 1 15 ? 18.791 -14.165 157.343 1.00 66.62 15 HI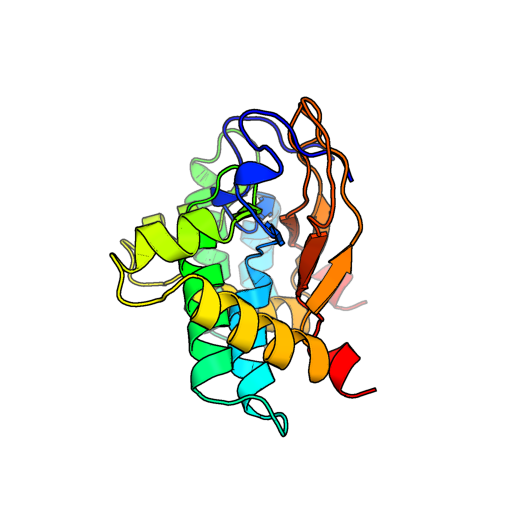S B CA 1
ATOM 995 C C . HIS B 1 15 ? 18.127 -15.512 157.117 1.00 59.82 15 HIS B C 1
ATOM 996 O O . HIS B 1 15 ? 18.827 -16.500 156.879 1.00 66.81 15 HIS B O 1
ATOM 1003 N N . LYS B 1 16 ? 16.797 -15.578 157.192 1.00 64.89 16 LYS B N 1
ATOM 1004 C CA . LYS B 1 16 ? 16.098 -16.832 156.930 1.00 67.93 16 LYS B CA 1
ATOM 1005 C C . LYS B 1 16 ? 16.280 -17.285 155.487 1.00 56.73 16 LYS B C 1
ATOM 1006 O O . LYS B 1 16 ? 16.221 -18.484 155.199 1.00 50.13 16 LYS B O 1
ATOM 1012 N N . ASP B 1 17 ? 16.488 -16.341 154.569 1.00 64.02 17 ASP B N 1
ATOM 1013 C CA . ASP B 1 17 ? 16.627 -16.680 153.161 1.00 58.91 17 ASP B CA 1
ATOM 1014 C C . ASP B 1 17 ? 17.876 -17.504 152.884 1.00 58.49 17 ASP B C 1
ATOM 1015 O O . ASP B 1 17 ? 17.905 -18.257 151.904 1.00 58.92 17 ASP B O 1
ATOM 1020 N N . GLY B 1 18 ? 18.899 -17.386 153.720 1.00 48.56 18 GLY B N 1
ATOM 1021 C CA . GLY B 1 18 ? 20.113 -18.164 153.559 1.00 58.75 18 GLY B CA 1
ATOM 1022 C C . GLY B 1 18 ? 21.233 -17.333 152.975 1.00 45.25 18 GLY B C 1
ATOM 1023 O O . GLY B 1 18 ? 21.165 -16.104 152.887 1.00 43.62 18 GLY B O 1
ATOM 1024 N N . HIS B 1 19 ? 22.284 -18.029 152.562 1.00 55.14 19 HIS B N 1
ATOM 1025 C CA . HIS B 1 19 ? 23.439 -17.352 151.988 1.00 50.36 19 HIS B CA 1
ATOM 1026 C C . HIS B 1 19 ? 23.051 -16.614 150.716 1.00 46.00 19 HIS B C 1
ATOM 1027 O O . HIS B 1 19 ? 22.146 -17.024 149.984 1.00 54.70 19 HIS B O 1
ATOM 1034 N N . LEU B 1 20 ? 23.745 -15.511 150.459 1.00 43.63 20 LEU B N 1
ATOM 1035 C CA . LEU B 1 20 ? 23.450 -14.633 149.338 1.00 45.04 20 LEU B CA 1
ATOM 1036 C C . LEU B 1 20 ? 24.569 -14.674 148.304 1.00 41.89 20 LEU B C 1
ATOM 1037 O O . LEU B 1 20 ? 25.732 -14.919 148.630 1.00 42.23 20 LEU B O 1
ATOM 1042 N N . PHE B 1 21 ? 24.203 -14.407 147.053 1.00 35.83 21 PHE B N 1
ATOM 1043 C CA . PHE B 1 21 ? 25.135 -14.432 145.935 1.00 46.55 21 PHE B CA 1
ATOM 1044 C C . PHE B 1 21 ? 25.017 -13.128 145.166 1.00 46.65 21 PHE B C 1
ATOM 1045 O O . PHE B 1 21 ? 23.926 -12.780 144.697 1.00 42.85 21 PHE B O 1
ATOM 1053 N N . GLU B 1 22 ? 26.132 -12.405 145.053 1.00 41.93 22 GLU B N 1
ATOM 1054 C CA . GLU B 1 22 ? 26.188 -11.175 144.269 1.00 42.79 22 GLU B CA 1
ATOM 1055 C C . GLU B 1 22 ? 26.325 -11.551 142.801 1.00 37.87 22 GLU B C 1
ATOM 1056 O O . GLU B 1 22 ? 27.353 -12.092 142.385 1.00 42.73 22 GLU B O 1
ATOM 1062 N N . VAL B 1 23 ? 25.301 -11.273 142.018 1.00 39.56 23 VAL B N 1
ATOM 1063 C CA . VAL B 1 23 ? 25.281 -11.666 140.616 1.00 36.80 23 VAL B CA 1
ATOM 1064 C C . VAL B 1 23 ? 25.717 -10.479 139.771 1.00 44.97 23 VAL B C 1
ATOM 1065 O O . VAL B 1 23 ? 25.491 -9.318 140.126 1.00 48.18 23 VAL B O 1
ATOM 1069 N N . SER B 1 24 ? 26.375 -10.769 138.653 1.00 36.72 24 SER B N 1
ATOM 1070 C CA . SER B 1 24 ? 26.784 -9.714 137.741 1.00 42.96 24 SER B CA 1
ATOM 1071 C C . SER B 1 24 ? 26.807 -10.274 136.331 1.00 44.78 24 SER B C 1
ATOM 1072 O O . SER B 1 24 ? 26.887 -11.488 136.119 1.00 41.48 24 SER B O 1
ATOM 1075 N N . GLU B 1 25 ? 26.728 -9.363 135.366 1.00 43.57 25 GLU B N 1
ATOM 1076 C CA . GLU B 1 25 ? 26.710 -9.774 133.972 1.00 47.04 25 GLU B CA 1
ATOM 1077 C C . GLU B 1 25 ? 28.047 -10.373 133.570 1.00 43.42 25 GLU B C 1
ATOM 1078 O O . GLU B 1 25 ? 28.105 -11.294 132.745 1.00 32.60 25 GLU B O 1
ATOM 1084 N N . ALA B 1 26 ? 29.122 -9.879 134.173 1.00 37.20 26 ALA B N 1
ATOM 1085 C CA . ALA B 1 26 ? 30.458 -10.340 133.837 1.00 41.63 26 ALA B CA 1
ATOM 1086 C C . ALA B 1 26 ? 30.723 -11.746 134.360 1.00 41.06 26 ALA B C 1
ATOM 1087 O O . ALA B 1 26 ? 31.528 -12.478 133.777 1.00 37.44 26 ALA B O 1
ATOM 1089 N N . ALA B 1 27 ? 30.057 -12.156 135.439 1.00 37.93 27 ALA B N 1
ATOM 1090 C CA . ALA B 1 27 ? 30.413 -13.439 136.029 1.00 39.55 27 ALA B CA 1
ATOM 1091 C C . ALA B 1 27 ? 29.908 -14.628 135.211 1.00 41.49 27 ALA B C 1
ATOM 1092 O O . ALA B 1 27 ? 30.319 -15.763 135.480 1.00 41.47 27 ALA B O 1
ATOM 1094 N N . ILE B 1 28 ? 29.053 -14.406 134.209 1.00 47.18 28 ILE B N 1
ATOM 1095 C CA . ILE B 1 28 ? 28.610 -15.515 133.362 1.00 41.11 28 ILE B CA 1
ATOM 1096 C C . ILE B 1 28 ? 29.792 -16.107 132.617 1.00 42.09 28 ILE B C 1
ATOM 1097 O O . ILE B 1 28 ? 30.051 -17.316 132.674 1.00 40.96 28 ILE B O 1
ATOM 1102 N N . ASP B 1 29 ? 30.526 -15.253 131.897 1.00 39.21 29 ASP B N 1
ATOM 1103 C CA . ASP B 1 29 ? 31.698 -15.698 131.167 1.00 43.75 29 ASP B CA 1
ATOM 1104 C C . ASP B 1 29 ? 32.787 -16.191 132.104 1.00 38.92 29 ASP B C 1
ATOM 1105 O O . ASP B 1 29 ? 33.559 -17.079 131.731 1.00 36.84 29 ASP B O 1
ATOM 1110 N N . TRP B 1 30 ? 32.859 -15.635 133.316 1.00 33.41 30 TRP B N 1
ATOM 1111 C CA . TRP B 1 30 ? 33.816 -16.121 134.305 1.00 42.06 30 TRP B CA 1
ATOM 1112 C C . TRP B 1 30 ? 33.598 -17.594 134.609 1.00 42.25 30 TRP B C 1
ATOM 1113 O O . TRP B 1 30 ? 34.560 -18.349 134.811 1.00 33.03 30 TRP B O 1
ATOM 1124 N N . ILE B 1 31 ? 32.339 -18.015 134.659 1.00 34.57 31 ILE B N 1
ATOM 1125 C CA . ILE B 1 31 ? 32.032 -19.408 134.950 1.00 40.09 31 ILE B CA 1
ATOM 1126 C C . ILE B 1 31 ? 32.558 -20.312 133.843 1.00 39.56 31 ILE B C 1
ATOM 1127 O O . ILE B 1 31 ? 33.073 -21.408 134.103 1.00 33.25 31 ILE B O 1
ATOM 1132 N N . GLU B 1 32 ? 32.446 -19.868 132.591 1.00 34.86 32 GLU B N 1
ATOM 1133 C CA . GLU B 1 32 ? 33.030 -20.638 131.501 1.00 37.03 32 GLU B CA 1
ATOM 1134 C C . GLU B 1 32 ? 34.549 -20.684 131.611 1.00 39.83 32 GLU B C 1
ATOM 1135 O O . GLU B 1 32 ? 35.173 -21.689 131.244 1.00 41.31 32 GLU B O 1
ATOM 1141 N N . GLN B 1 33 ? 35.155 -19.618 132.133 1.00 34.11 33 GLN B N 1
ATOM 1142 C CA . GLN B 1 33 ? 36.594 -19.613 132.345 1.00 39.59 33 GLN B CA 1
ATOM 1143 C C . GLN B 1 33 ? 36.987 -20.491 133.524 1.00 38.71 33 GLN B C 1
ATOM 1144 O O . GLN B 1 33 ? 38.039 -21.142 133.480 1.00 38.43 33 GLN B O 1
ATOM 1150 N N . TYR B 1 34 ? 36.155 -20.535 134.570 1.00 34.40 34 TYR B N 1
ATOM 1151 C CA . TYR B 1 34 ? 36.455 -21.375 135.728 1.00 40.30 34 TYR B CA 1
ATOM 1152 C C . TYR B 1 34 ? 36.643 -22.833 135.345 1.00 36.54 34 TYR B C 1
ATOM 1153 O O . TYR B 1 34 ? 37.412 -23.541 136.002 1.00 40.16 34 TYR B O 1
ATOM 1162 N N . GLN B 1 35 ? 35.946 -23.304 134.303 1.00 33.39 35 GLN B N 1
ATOM 1163 C CA . GLN B 1 35 ? 35.992 -24.720 133.936 1.00 32.46 35 GLN B CA 1
ATOM 1164 C C . GLN B 1 35 ? 37.388 -25.198 133.562 1.00 35.60 35 GLN B C 1
ATOM 1165 O O . GLN B 1 35 ? 37.647 -26.404 133.615 1.00 33.93 35 GLN B O 1
ATOM 1171 N N . HIS B 1 36 ? 38.293 -24.296 133.179 1.00 35.04 36 HIS B N 1
ATOM 1172 C CA . HIS B 1 36 ? 39.664 -24.711 132.890 1.00 38.78 36 HIS B CA 1
ATOM 1173 C C . HIS B 1 36 ? 40.467 -25.024 134.147 1.00 36.16 36 HIS B C 1
ATOM 1174 O O . HIS B 1 36 ? 41.585 -25.533 134.036 1.00 38.27 36 HIS B O 1
ATOM 1181 N N . PHE B 1 37 ? 39.947 -24.710 135.328 1.00 37.09 37 PHE B N 1
ATOM 1182 C CA . PHE B 1 37 ? 40.720 -24.759 136.562 1.00 39.60 37 PHE B CA 1
ATOM 1183 C C . PHE B 1 37 ? 40.519 -26.089 137.280 1.00 35.84 37 PHE B C 1
ATOM 1184 O O . PHE B 1 37 ? 39.392 -26.564 137.425 1.00 37.13 37 PHE B O 1
ATOM 1192 N N . LYS B 1 38 ? 41.619 -26.652 137.768 1.00 33.56 38 LYS B N 1
ATOM 1193 C CA . LYS B 1 38 ? 41.557 -27.880 138.551 1.00 36.97 38 LYS B CA 1
ATOM 1194 C C . LYS B 1 38 ? 40.637 -27.724 139.757 1.00 35.85 38 LYS B C 1
ATOM 1195 O O . LYS B 1 38 ? 40.711 -26.736 140.496 1.00 30.64 38 LYS B O 1
ATOM 1201 N N . GLY B 1 39 ? 39.776 -28.724 139.965 1.00 41.14 39 GLY B N 1
ATOM 1202 C CA . GLY B 1 39 ? 38.868 -28.756 141.093 1.00 39.15 39 GLY B CA 1
ATOM 1203 C C . GLY B 1 39 ? 37.512 -28.128 140.843 1.00 51.65 39 GLY B C 1
ATOM 1204 O O . GLY B 1 39 ? 36.677 -28.106 141.758 1.00 41.47 39 GLY B O 1
ATOM 1205 N N . VAL B 1 40 ? 37.272 -27.604 139.642 1.00 45.84 40 VAL B N 1
ATOM 1206 C CA . VAL B 1 40 ? 35.986 -27.023 139.273 1.00 40.82 40 VAL B CA 1
ATOM 1207 C C . VAL B 1 40 ? 35.204 -28.123 138.563 1.00 44.26 40 VAL B C 1
ATOM 1208 O O . VAL B 1 40 ? 35.401 -28.378 137.374 1.00 38.86 40 VAL B O 1
ATOM 1212 N N . THR B 1 41 ? 34.322 -28.785 139.304 1.00 42.24 41 THR B N 1
ATOM 1213 C CA . THR B 1 41 ? 33.631 -29.969 138.826 1.00 41.49 41 THR B CA 1
ATOM 1214 C C . THR B 1 41 ? 32.333 -29.611 138.106 1.00 43.17 41 THR B C 1
ATOM 1215 O O . THR B 1 41 ? 31.852 -28.474 138.148 1.00 38.46 41 THR B O 1
ATOM 1219 N N . LYS B 1 42 ? 31.748 -30.620 137.453 1.00 39.68 42 LYS B N 1
ATOM 1220 C CA . LYS B 1 42 ? 30.439 -30.429 136.836 1.00 40.09 42 LYS B CA 1
ATOM 1221 C C . LYS B 1 42 ? 29.390 -29.990 137.851 1.00 45.36 42 LYS B C 1
ATOM 1222 O O . LYS B 1 42 ? 28.509 -29.186 137.521 1.00 39.36 42 LYS B O 1
ATOM 1228 N N . SER B 1 43 ? 29.467 -30.487 139.087 1.00 41.23 43 SER B N 1
ATOM 1229 C CA . SER B 1 43 ? 28.452 -30.139 140.071 1.00 37.95 43 SER B CA 1
ATOM 1230 C C . SER B 1 43 ? 28.657 -28.737 140.639 1.00 38.37 43 SER B C 1
ATOM 1231 O O . SER B 1 43 ? 27.675 -28.069 140.985 1.00 40.11 43 SER B O 1
ATOM 1234 N N . ILE B 1 44 ? 29.905 -28.260 140.745 1.00 33.84 44 ILE B N 1
ATOM 1235 C CA . ILE B 1 44 ? 30.103 -26.861 141.103 1.00 34.01 44 ILE B CA 1
ATOM 1236 C C . ILE B 1 44 ? 29.549 -25.960 140.007 1.00 32.20 44 ILE B C 1
ATOM 1237 O O . ILE B 1 44 ? 28.812 -25.002 140.280 1.00 42.57 44 ILE B O 1
ATOM 1242 N N . VAL B 1 45 ? 29.873 -26.274 138.749 1.00 38.14 45 VAL B N 1
ATOM 1243 C CA . VAL B 1 45 ? 29.472 -25.428 137.627 1.00 37.47 45 VAL B CA 1
ATOM 1244 C C . VAL B 1 45 ? 27.958 -25.323 137.556 1.00 39.29 45 VAL B C 1
ATOM 1245 O O . VAL B 1 45 ? 27.406 -24.262 137.242 1.00 39.41 45 VAL B O 1
ATOM 1249 N N . GLU B 1 46 ? 27.261 -26.419 137.852 1.00 43.75 46 GLU B N 1
ATOM 1250 C CA . GLU B 1 46 ? 25.806 -26.382 137.815 1.00 34.12 46 GLU B CA 1
ATOM 1251 C C . GLU B 1 46 ? 25.259 -25.380 138.825 1.00 38.69 46 GLU B C 1
ATOM 1252 O O . GLU B 1 46 ? 24.358 -24.597 138.506 1.00 41.64 46 GLU B O 1
ATOM 1258 N N . LEU B 1 47 ? 25.787 -25.393 140.052 1.00 40.53 47 LEU B N 1
ATOM 1259 C CA . LEU B 1 47 ? 25.367 -24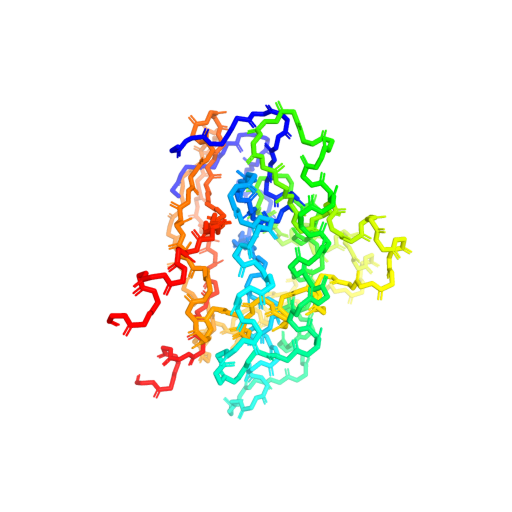.405 141.043 1.00 41.54 47 LEU B CA 1
ATOM 1260 C C . LEU B 1 47 ? 25.627 -22.989 140.543 1.00 41.40 47 LEU B C 1
ATOM 1261 O O . LEU B 1 47 ? 24.743 -22.128 140.599 1.00 46.23 47 LEU B O 1
ATOM 1266 N N . LEU B 1 48 ? 26.845 -22.737 140.046 1.00 34.37 48 LEU B N 1
ATOM 1267 C CA . LEU B 1 48 ? 27.204 -21.417 139.536 1.00 36.90 48 LEU B CA 1
ATOM 1268 C C . LEU B 1 48 ? 26.310 -20.998 138.377 1.00 37.81 48 LEU B C 1
ATOM 1269 O O . LEU B 1 48 ? 25.880 -19.846 138.308 1.00 39.83 48 LEU B O 1
ATOM 1274 N N . ASN B 1 49 ? 26.028 -21.914 137.449 1.00 32.42 49 ASN B N 1
ATOM 1275 C CA . ASN B 1 49 ? 25.101 -21.604 136.362 1.00 42.10 49 ASN B CA 1
ATOM 1276 C C . ASN B 1 49 ? 23.699 -21.264 136.872 1.00 40.42 49 ASN B C 1
ATOM 1277 O O . ASN B 1 49 ? 23.035 -20.379 136.325 1.00 37.31 49 ASN B O 1
ATOM 1282 N N . LEU B 1 50 ? 23.209 -22.000 137.871 1.00 35.77 50 LEU B N 1
ATOM 1283 C CA . LEU B 1 50 ? 21.866 -21.767 138.385 1.00 39.75 50 LEU B CA 1
ATOM 1284 C C . LEU B 1 50 ? 21.789 -20.432 139.103 1.00 42.09 50 LEU B C 1
ATOM 1285 O O . LEU B 1 50 ? 20.763 -19.736 139.054 1.00 40.91 50 LEU B O 1
ATOM 1290 N N . ILE B 1 51 ? 22.864 -20.067 139.794 1.00 32.80 51 ILE B N 1
ATOM 1291 C CA . ILE B 1 51 ? 22.929 -18.740 140.390 1.00 42.41 51 ILE B CA 1
ATOM 1292 C C . ILE B 1 51 ? 22.863 -17.678 139.301 1.00 33.49 51 ILE B C 1
ATOM 1293 O O . ILE B 1 51 ? 22.051 -16.746 139.365 1.00 34.32 51 ILE B O 1
ATOM 1298 N N . SER B 1 52 ? 23.686 -17.827 138.264 1.00 35.49 52 SER B N 1
ATOM 1299 C CA . SER B 1 52 ? 23.719 -16.836 137.195 1.00 34.77 52 SER B CA 1
ATOM 1300 C C . SER B 1 52 ? 22.375 -16.733 136.491 1.00 34.89 52 SER B C 1
ATOM 1301 O O . SER B 1 52 ? 21.917 -15.630 136.176 1.00 35.55 52 SER B O 1
ATOM 1304 N N . LEU B 1 53 ? 21.724 -17.868 136.245 1.00 38.41 53 LEU B N 1
ATOM 1305 C CA . LEU B 1 53 ? 20.409 -17.851 135.609 1.00 38.01 53 LEU B CA 1
ATOM 1306 C C . LEU B 1 53 ? 19.397 -17.103 136.467 1.00 37.28 53 LEU B C 1
ATOM 1307 O O . LEU B 1 53 ? 18.650 -16.248 135.973 1.00 33.49 53 LEU B O 1
ATOM 1312 N N . ARG B 1 54 ? 19.350 -17.425 137.759 1.00 38.71 54 ARG B N 1
ATOM 1313 C CA . ARG B 1 54 ? 18.443 -16.732 138.670 1.00 40.78 54 ARG B CA 1
ATOM 1314 C C . ARG B 1 54 ? 18.827 -15.264 138.839 1.00 43.30 54 ARG B C 1
ATOM 1315 O O . ARG B 1 54 ? 17.954 -14.410 139.022 1.00 37.76 54 ARG B O 1
ATOM 1323 N N . GLY B 1 55 ? 20.122 -14.953 138.800 1.00 36.11 55 GLY B N 1
ATOM 1324 C CA . GLY B 1 55 ? 20.547 -13.573 138.909 1.00 35.12 55 GLY B CA 1
ATOM 1325 C C . GLY B 1 55 ? 20.175 -12.721 137.716 1.00 38.42 55 GLY B C 1
ATOM 1326 O O . GLY B 1 55 ? 20.121 -11.492 137.842 1.00 33.45 55 GLY B O 1
ATOM 1327 N N . LEU B 1 56 ? 19.904 -13.345 136.566 1.00 35.79 56 LEU B N 1
ATOM 1328 C CA . LEU B 1 56 ? 19.467 -12.608 135.385 1.00 45.21 56 LEU B CA 1
ATOM 1329 C C . LEU B 1 56 ? 18.151 -11.873 135.606 1.00 44.37 56 LEU B C 1
ATOM 1330 O O . LEU B 1 56 ? 17.835 -10.942 134.855 1.00 40.33 56 LEU B O 1
ATOM 1335 N N . ARG B 1 57 ? 17.374 -12.258 136.611 1.00 33.19 57 ARG B N 1
ATOM 1336 C CA . ARG B 1 57 ? 16.090 -11.613 136.840 1.00 46.32 57 ARG B CA 1
ATOM 1337 C C . ARG B 1 57 ? 16.038 -10.872 138.169 1.00 46.95 57 ARG B C 1
ATOM 1338 O O . ARG B 1 57 ? 14.965 -10.412 138.568 1.00 40.08 57 ARG B O 1
ATOM 1346 N N . SER B 1 58 ? 17.170 -10.721 138.849 1.00 42.99 58 SER B N 1
ATOM 1347 C CA . SER B 1 58 ? 17.197 -10.063 140.147 1.00 46.22 58 SER B CA 1
ATOM 1348 C C . SER B 1 58 ? 17.264 -8.548 139.972 1.00 43.68 58 SER B C 1
ATOM 1349 O O . SER B 1 58 ? 18.258 -8.015 139.464 1.00 40.37 58 SER B O 1
ATOM 1352 N N . ARG B 1 59 ? 16.217 -7.850 140.417 1.00 42.42 59 ARG B N 1
ATOM 1353 C CA . ARG B 1 59 ? 16.214 -6.393 140.309 1.00 49.63 59 ARG B CA 1
ATOM 1354 C C . ARG B 1 59 ? 17.260 -5.758 141.222 1.00 44.90 59 ARG B C 1
ATOM 1355 O O . ARG B 1 59 ? 17.800 -4.691 140.899 1.00 45.91 59 ARG B O 1
ATOM 1363 N N . ASP B 1 60 ? 17.586 -6.409 142.339 1.00 45.29 60 ASP B N 1
ATOM 1364 C CA . ASP B 1 60 ? 18.565 -5.899 143.289 1.00 47.21 60 ASP B CA 1
ATOM 1365 C C . ASP B 1 60 ? 19.951 -6.494 143.098 1.00 52.16 60 ASP B C 1
ATOM 1366 O O . ASP B 1 60 ? 20.873 -6.122 143.830 1.00 47.18 60 ASP B O 1
ATOM 1371 N N . GLY B 1 61 ? 20.116 -7.429 142.166 1.00 54.76 61 GLY B N 1
ATOM 1372 C CA . GLY B 1 61 ? 21.416 -8.034 141.954 1.00 49.49 61 GLY B CA 1
ATOM 1373 C C . GLY B 1 61 ? 21.861 -9.000 143.028 1.00 45.72 61 GLY B C 1
ATOM 1374 O O . GLY B 1 61 ? 23.063 -9.208 143.202 1.00 42.85 61 GLY B O 1
ATOM 1375 N N . LEU B 1 62 ? 20.928 -9.603 143.757 1.00 42.36 62 LEU B N 1
ATOM 1376 C CA . LEU B 1 62 ? 21.246 -10.642 144.724 1.00 39.79 62 LEU B CA 1
ATOM 1377 C C . LEU B 1 62 ? 20.415 -11.879 144.426 1.00 44.75 62 LEU B C 1
ATOM 1378 O O . LEU B 1 62 ? 19.338 -11.792 143.833 1.00 39.74 62 LEU B O 1
ATOM 1383 N N . VAL B 1 63 ? 20.948 -13.034 144.827 1.00 40.89 63 VAL B N 1
ATOM 1384 C CA . VAL B 1 63 ? 20.249 -14.316 144.793 1.00 39.57 63 VAL B CA 1
ATOM 1385 C C . VAL B 1 63 ? 20.523 -15.026 146.113 1.00 42.97 63 VAL B C 1
ATOM 1386 O O . VAL B 1 63 ? 21.668 -15.061 146.574 1.00 40.17 63 VAL B O 1
ATOM 1390 N N . SER B 1 64 ? 19.478 -15.568 146.734 1.00 50.15 64 SER B N 1
ATOM 1391 C CA . SER B 1 64 ? 19.628 -16.343 147.958 1.00 53.80 64 SER B CA 1
ATOM 1392 C C . SER B 1 64 ? 19.544 -17.840 147.666 1.00 51.22 64 SER B C 1
ATOM 1393 O O . SER B 1 64 ? 19.093 -18.269 146.601 1.00 50.57 64 SER B O 1
ATOM 1396 N N . THR B 1 65 ? 20.000 -18.638 148.635 1.00 50.51 65 THR B N 1
ATOM 1397 C CA . THR B 1 65 ? 19.897 -20.087 148.498 1.00 50.30 65 THR B CA 1
ATOM 1398 C C . THR B 1 65 ? 18.444 -20.533 148.410 1.00 58.68 65 THR B C 1
ATOM 1399 O O . THR B 1 65 ? 18.138 -21.518 147.725 1.00 54.48 65 THR B O 1
ATOM 1403 N N . THR B 1 66 ? 17.543 -19.818 149.091 1.00 51.53 66 THR B N 1
ATOM 1404 C CA . THR B 1 66 ? 16.115 -20.115 149.008 1.00 59.85 66 THR B CA 1
ATOM 1405 C C . THR B 1 66 ? 15.619 -20.033 147.571 1.00 66.91 66 THR B C 1
ATOM 1406 O O . THR B 1 66 ? 14.824 -20.873 147.130 1.00 60.47 66 THR B O 1
ATOM 1410 N N . GLU B 1 67 ? 16.080 -19.028 146.820 1.00 55.21 67 GLU B N 1
ATOM 1411 C CA . GLU B 1 67 ? 15.646 -18.911 145.435 1.00 54.83 67 GLU B CA 1
ATOM 1412 C C . GLU B 1 67 ? 16.211 -20.034 144.577 1.00 59.77 67 GLU B C 1
ATOM 1413 O O . GLU B 1 67 ? 15.595 -20.409 143.575 1.00 62.23 67 GLU B O 1
ATOM 1419 N N . LEU B 1 68 ? 17.373 -20.582 144.947 1.00 63.28 68 LEU B N 1
ATOM 1420 C CA . LEU B 1 68 ? 17.937 -21.702 144.195 1.00 70.83 68 LEU B CA 1
ATOM 1421 C C . LEU B 1 68 ? 17.183 -22.995 144.464 1.00 67.07 68 LEU B C 1
ATOM 1422 O O . LEU B 1 68 ? 17.198 -23.911 143.630 1.00 61.70 68 LEU B O 1
ATOM 1427 N N . ILE B 1 69 ? 16.545 -23.101 145.625 1.00 71.42 69 ILE B N 1
ATOM 1428 C CA . ILE B 1 69 ? 15.691 -24.252 145.878 1.00 70.78 69 ILE B CA 1
ATOM 1429 C C . ILE B 1 69 ? 14.378 -24.114 145.117 1.00 68.16 69 ILE B C 1
ATOM 1430 O O . ILE B 1 69 ? 13.909 -25.069 144.489 1.00 83.06 69 ILE B O 1
ATOM 1435 N N . ASP B 1 70 ? 13.781 -22.919 145.134 1.00 68.50 70 ASP B N 1
ATOM 1436 C CA . ASP B 1 70 ? 12.538 -22.686 144.407 1.00 73.97 70 ASP B CA 1
ATOM 1437 C C . ASP B 1 70 ? 12.721 -22.753 142.895 1.00 78.28 70 ASP B C 1
ATOM 1438 O O . ASP B 1 70 ? 11.727 -22.865 142.170 1.00 79.43 70 ASP B O 1
ATOM 1443 N N . ALA B 1 71 ? 13.957 -22.670 142.402 1.00 76.96 71 ALA B N 1
ATOM 1444 C CA . ALA B 1 71 ? 14.219 -22.701 140.969 1.00 73.50 71 ALA B CA 1
ATOM 1445 C C . ALA B 1 71 ? 14.507 -24.101 140.443 1.00 73.56 71 ALA B C 1
ATOM 1446 O O . ALA B 1 71 ? 14.620 -24.276 139.224 1.00 65.82 71 ALA B O 1
ATOM 1448 N N . THR B 1 72 ? 14.636 -25.093 141.325 1.00 76.26 72 THR B N 1
ATOM 1449 C CA . THR B 1 72 ? 14.811 -26.481 140.923 1.00 74.85 72 THR B CA 1
ATOM 1450 C C . THR B 1 72 ? 13.624 -27.362 141.269 1.00 88.70 72 THR B C 1
ATOM 1451 O O . THR B 1 72 ? 13.546 -28.488 140.763 1.00 92.31 72 THR B O 1
ATOM 1455 N N . ASP B 1 73 ? 12.715 -26.892 142.125 1.00 89.29 73 ASP B N 1
ATOM 1456 C CA . ASP B 1 73 ? 11.552 -27.670 142.551 1.00 86.23 73 ASP B CA 1
ATOM 1457 C C . ASP B 1 73 ? 11.982 -28.992 143.180 1.00 91.79 73 ASP B C 1
ATOM 1458 O O . ASP B 1 73 ? 11.568 -30.075 142.761 1.00 97.11 73 ASP B O 1
ATOM 1463 N N . GLY B 1 74 ? 12.839 -28.893 144.196 1.00 96.12 74 GLY B N 1
ATOM 1464 C CA . GLY B 1 74 ? 13.315 -30.052 144.918 1.00 98.74 74 GLY B CA 1
ATOM 1465 C C . GLY B 1 74 ? 14.445 -30.811 144.262 1.00 89.39 74 GLY B C 1
ATOM 1466 O O . GLY B 1 74 ? 15.061 -31.657 144.923 1.00 92.00 74 GLY B O 1
ATOM 1467 N N . GLN B 1 75 ? 14.736 -30.551 142.984 1.00 85.05 75 GLN B N 1
ATOM 1468 C CA . GLN B 1 75 ? 15.842 -31.236 142.321 1.00 88.59 75 GLN B CA 1
ATOM 1469 C C . GLN B 1 75 ? 17.162 -30.955 143.027 1.00 90.03 75 GLN B C 1
ATOM 1470 O O . GLN B 1 75 ? 17.999 -31.853 143.183 1.00 81.03 75 GLN B O 1
ATOM 1476 N N . LEU B 1 76 ? 17.359 -29.713 143.464 1.00 88.08 76 LEU B N 1
ATOM 1477 C CA . LEU B 1 76 ? 18.546 -29.293 144.196 1.00 75.70 76 LEU B CA 1
ATOM 1478 C C . LEU B 1 76 ? 18.156 -29.048 145.649 1.00 75.44 76 LEU B C 1
ATOM 1479 O O . LEU B 1 76 ? 17.342 -28.163 145.937 1.00 80.92 76 LEU B O 1
ATOM 1484 N N . THR B 1 77 ? 18.742 -29.823 146.553 1.00 67.77 77 THR B N 1
ATOM 1485 C CA . THR B 1 77 ? 18.372 -29.828 147.958 1.00 58.27 77 THR B CA 1
ATOM 1486 C C . THR B 1 77 ? 19.194 -28.820 148.755 1.00 67.27 77 THR B C 1
ATOM 1487 O O . THR B 1 77 ? 20.237 -28.333 148.308 1.00 72.71 77 THR B O 1
ATOM 1491 N N . ARG B 1 78 ? 18.706 -28.515 149.962 1.00 66.70 78 ARG B N 1
ATOM 1492 C CA . ARG B 1 78 ? 19.424 -27.600 150.846 1.00 64.86 78 ARG B CA 1
ATOM 1493 C C . ARG B 1 78 ? 20.816 -28.117 151.168 1.00 65.39 78 ARG B C 1
ATOM 1494 O O . ARG B 1 78 ? 21.786 -27.350 151.164 1.00 64.99 78 ARG B O 1
ATOM 1502 N N . ALA B 1 79 ? 20.931 -29.413 151.475 1.00 56.57 79 ALA B N 1
ATOM 1503 C CA . ALA B 1 79 ? 22.237 -29.986 151.777 1.00 67.04 79 ALA B CA 1
ATOM 1504 C C . ALA B 1 79 ? 23.138 -30.007 150.549 1.00 59.41 79 ALA B C 1
ATOM 1505 O O . ALA B 1 79 ? 24.361 -29.883 150.679 1.00 59.26 79 ALA B O 1
ATOM 1507 N N . ALA B 1 80 ? 22.557 -30.163 149.357 1.00 54.64 80 ALA B N 1
ATOM 1508 C CA . ALA B 1 80 ? 23.361 -30.194 148.142 1.00 59.45 80 ALA B CA 1
ATOM 1509 C C . ALA B 1 80 ? 23.935 -28.816 147.822 1.00 56.53 80 ALA B C 1
ATOM 1510 O O . ALA B 1 80 ? 25.090 -28.704 147.403 1.00 52.61 80 ALA B O 1
ATOM 1512 N N . ILE B 1 81 ? 23.150 -27.754 148.026 1.00 62.02 81 ILE B N 1
ATOM 1513 C CA . ILE B 1 81 ? 23.663 -26.405 147.808 1.00 53.25 81 ILE B CA 1
ATOM 1514 C C . ILE B 1 81 ? 24.824 -26.123 148.748 1.00 62.98 81 ILE B C 1
ATOM 1515 O O . ILE B 1 81 ? 25.837 -25.533 148.349 1.00 51.55 81 ILE B O 1
ATOM 1520 N N . GLN B 1 82 ? 24.699 -26.539 150.012 1.00 56.78 82 GLN B N 1
ATOM 1521 C CA . GLN B 1 82 ? 25.753 -26.252 150.979 1.00 68.38 82 GLN B CA 1
ATOM 1522 C C . GLN B 1 82 ? 27.014 -27.058 150.692 1.00 61.30 82 GLN B C 1
ATOM 1523 O O . GLN B 1 82 ? 28.125 -26.572 150.934 1.00 54.61 82 GLN B O 1
ATOM 1529 N N . GLN B 1 83 ? 26.871 -28.278 150.178 1.00 62.93 83 GLN B N 1
ATOM 1530 C CA . GLN B 1 83 ? 28.049 -29.041 149.779 1.00 53.64 83 GLN B CA 1
ATOM 1531 C C . GLN B 1 83 ? 28.720 -28.405 148.568 1.00 50.37 83 GLN B C 1
ATOM 1532 O O . GLN B 1 83 ? 29.946 -28.250 148.534 1.00 54.50 83 GLN B O 1
ATOM 1538 N N . ARG B 1 84 ? 27.926 -28.034 147.559 1.00 45.27 84 ARG B N 1
ATOM 1539 C CA . ARG B 1 84 ? 28.498 -27.462 146.344 1.00 53.47 84 ARG B CA 1
ATOM 1540 C C . ARG B 1 84 ? 29.121 -26.098 146.614 1.00 52.29 84 ARG B C 1
ATOM 1541 O O . ARG B 1 84 ? 30.229 -25.817 146.146 1.00 47.55 84 ARG B O 1
ATOM 1549 N N . LEU B 1 85 ? 28.430 -25.241 147.375 1.00 49.23 85 LEU B N 1
ATOM 1550 C CA . LEU B 1 85 ? 29.003 -23.944 147.721 1.00 51.64 85 LEU B CA 1
ATOM 1551 C C . LEU B 1 85 ? 30.292 -24.105 148.513 1.00 53.38 85 LEU B C 1
ATOM 1552 O O . LEU B 1 85 ? 31.279 -23.416 148.241 1.00 45.85 85 LEU B O 1
ATOM 1557 N N . ARG B 1 86 ? 30.298 -25.005 149.500 1.00 50.88 86 ARG B N 1
ATOM 1558 C CA . ARG B 1 86 ? 31.511 -25.264 150.270 1.00 45.67 86 ARG B CA 1
ATOM 1559 C C . ARG B 1 86 ? 32.649 -25.699 149.363 1.00 47.84 86 ARG B C 1
ATOM 1560 O O . ARG B 1 86 ? 33.791 -25.262 149.535 1.00 49.95 86 ARG B O 1
ATOM 1568 N N . ALA B 1 87 ? 32.352 -26.567 148.391 1.00 49.95 87 ALA B N 1
ATOM 1569 C CA . ALA B 1 87 ? 33.362 -26.971 147.417 1.00 49.92 87 ALA B CA 1
ATOM 1570 C C . ALA B 1 87 ? 33.780 -25.799 146.535 1.00 48.90 87 ALA B C 1
ATOM 1571 O O . ALA B 1 87 ? 34.962 -25.653 146.203 1.00 47.51 87 ALA B O 1
ATOM 1573 N N . ALA B 1 88 ? 32.824 -24.951 146.146 1.00 48.83 88 ALA B N 1
ATOM 1574 C CA . ALA B 1 88 ? 33.160 -23.781 145.343 1.00 43.38 88 ALA B CA 1
ATOM 1575 C C . ALA B 1 88 ? 33.972 -22.773 146.148 1.00 47.56 88 ALA B C 1
ATOM 1576 O O . ALA B 1 88 ? 34.854 -22.099 145.604 1.00 47.98 88 ALA B O 1
ATOM 1578 N N . VAL B 1 89 ? 33.697 -22.658 147.448 1.00 50.82 89 VAL B N 1
ATOM 1579 C CA . VAL B 1 89 ? 34.456 -21.721 148.271 1.00 50.35 89 VAL B CA 1
ATOM 1580 C C . VAL B 1 89 ? 35.874 -22.231 148.499 1.00 52.95 89 VAL B C 1
ATOM 1581 O O . VAL B 1 89 ? 36.820 -21.439 148.578 1.00 51.46 89 VAL B O 1
ATOM 1585 N N . ALA B 1 90 ? 36.053 -23.551 148.595 1.00 48.60 90 ALA B N 1
ATOM 1586 C CA . ALA B 1 90 ? 37.378 -24.091 148.886 1.00 55.08 90 ALA B CA 1
ATOM 1587 C C . ALA B 1 90 ? 38.345 -23.868 147.728 1.00 52.80 90 ALA B C 1
ATOM 1588 O O . ALA B 1 90 ? 39.514 -23.537 147.949 1.00 64.66 90 ALA B O 1
ATOM 1590 N N . VAL B 1 91 ? 37.880 -24.046 146.486 1.00 46.41 91 VAL B N 1
ATOM 1591 C CA . VAL B 1 91 ? 38.739 -23.805 145.328 1.00 54.02 91 VAL B CA 1
ATOM 1592 C C . VAL B 1 91 ? 38.966 -22.329 145.045 1.00 44.59 91 VAL B C 1
ATOM 1593 O O . VAL B 1 91 ? 39.792 -22.002 144.189 1.00 49.21 91 VAL B O 1
ATOM 1597 N N . GLY B 1 92 ? 38.246 -21.432 145.719 1.00 41.88 92 GLY B N 1
ATOM 1598 C CA . GLY B 1 92 ? 38.518 -20.007 145.632 1.00 42.90 92 GLY B CA 1
ATOM 1599 C C . GLY B 1 92 ? 37.653 -19.213 144.675 1.00 52.17 92 GLY B C 1
ATOM 1600 O O . GLY B 1 92 ? 38.059 -18.120 144.258 1.00 40.79 92 GLY B O 1
ATOM 1601 N N . LEU B 1 93 ? 36.471 -19.714 144.313 1.00 44.31 93 LEU B N 1
ATOM 1602 C CA . LEU B 1 93 ? 35.652 -19.009 143.334 1.00 38.62 93 LEU B CA 1
ATOM 1603 C C . LEU B 1 93 ? 34.832 -17.889 143.954 1.00 40.45 93 LEU B C 1
ATOM 1604 O O . LEU B 1 93 ? 34.424 -16.969 143.235 1.00 44.08 93 LEU B O 1
ATOM 1609 N N . PHE B 1 94 ? 34.588 -17.934 145.262 1.00 40.99 94 PHE B N 1
ATOM 1610 C CA . PHE B 1 94 ? 33.773 -16.937 145.945 1.00 43.88 94 PHE B CA 1
ATOM 1611 C C . PHE B 1 94 ? 34.590 -16.247 147.027 1.00 39.70 94 PHE B C 1
ATOM 1612 O O . PHE B 1 94 ? 35.272 -16.909 147.815 1.00 49.06 94 PHE B O 1
ATOM 1620 N N . LYS B 1 95 ? 34.510 -14.924 147.069 1.00 42.21 95 LYS B N 1
ATOM 1621 C CA . LYS B 1 95 ? 34.897 -14.170 148.253 1.00 45.59 95 LYS B CA 1
ATOM 1622 C C . LYS B 1 95 ? 33.698 -14.067 149.187 1.00 46.62 95 LYS B C 1
ATOM 1623 O O . LYS B 1 95 ? 32.595 -13.727 148.751 1.00 47.92 95 LYS B O 1
ATOM 1629 N N . GLN B 1 96 ? 33.913 -14.381 150.463 1.00 52.96 96 GLN B N 1
ATOM 1630 C CA . GLN B 1 96 ? 32.857 -14.342 151.466 1.00 55.63 96 GLN B CA 1
ATOM 1631 C C . GLN B 1 96 ? 32.897 -13.004 152.191 1.00 64.89 96 GLN B C 1
ATOM 1632 O O . GLN B 1 96 ? 33.961 -12.569 152.645 1.00 59.45 96 GLN B O 1
ATOM 1638 N N . ILE B 1 97 ? 31.737 -12.357 152.293 1.00 61.67 97 ILE B N 1
ATOM 1639 C CA . ILE B 1 97 ? 31.617 -10.989 152.789 1.00 54.02 97 ILE B CA 1
ATOM 1640 C C . ILE B 1 97 ? 30.572 -10.927 153.901 1.00 69.36 97 ILE B C 1
ATOM 1641 O O . ILE B 1 97 ? 29.421 -11.334 153.685 1.00 68.25 97 ILE B O 1
ATOM 1646 N N . PRO B 1 98 ? 30.913 -10.418 155.084 1.00 70.82 98 PRO B N 1
ATOM 1647 C CA . PRO B 1 98 ? 29.896 -10.271 156.137 1.00 70.89 98 PRO B CA 1
ATOM 1648 C C . PRO B 1 98 ? 28.849 -9.238 155.759 1.00 66.98 98 PRO B C 1
ATOM 1649 O O . PRO B 1 98 ? 29.160 -8.184 155.200 1.00 70.57 98 PRO B O 1
ATOM 1653 N N . VAL B 1 99 ? 27.595 -9.548 156.084 1.00 77.65 99 VAL B N 1
ATOM 1654 C CA . VAL B 1 99 ? 26.465 -8.696 155.748 1.00 72.33 99 VAL B CA 1
ATOM 1655 C C . VAL B 1 99 ? 25.770 -8.243 157.026 1.00 74.65 99 VAL B C 1
ATOM 1656 O O . VAL B 1 99 ? 26.008 -8.760 158.118 1.00 69.83 99 VAL B O 1
ATOM 1660 N N . ARG B 1 100 ? 24.893 -7.257 156.862 1.00 79.53 100 ARG B N 1
ATOM 1661 C CA . ARG B 1 100 ? 24.056 -6.736 157.932 1.00 80.73 100 ARG B CA 1
ATOM 1662 C C . ARG B 1 100 ? 22.663 -6.538 157.362 1.00 84.34 100 ARG B C 1
ATOM 1663 O O . ARG B 1 100 ? 22.519 -5.982 156.269 1.00 82.75 100 ARG B O 1
ATOM 1671 N N . PHE B 1 101 ? 21.645 -6.999 158.083 1.00 76.90 101 PHE B N 1
ATOM 1672 C CA . PHE B 1 101 ? 20.268 -6.912 157.616 1.00 83.65 101 PHE B CA 1
ATOM 1673 C C . PHE B 1 101 ? 19.569 -5.697 158.217 1.00 88.07 101 PHE B C 1
ATOM 1674 O O . PHE B 1 101 ? 19.796 -5.347 159.380 1.00 82.68 101 PHE B O 1
ATOM 1682 N N . GLU B 1 102 ? 18.721 -5.053 157.407 1.00 88.15 102 GLU B N 1
ATOM 1683 C CA . GLU B 1 102 ? 17.952 -3.907 157.887 1.00 92.90 102 GLU B CA 1
ATOM 1684 C C . GLU B 1 102 ? 16.980 -4.322 158.987 1.00 80.88 102 GLU B C 1
ATOM 1685 O O . GLU B 1 102 ? 16.801 -3.595 159.970 1.00 76.27 102 GLU B O 1
ATOM 1691 N N . GLU B 1 103 ? 16.361 -5.491 158.851 1.00 80.17 103 GLU B N 1
ATOM 1692 C CA . GLU B 1 103 ? 15.499 -6.046 159.884 1.00 79.78 103 GLU B CA 1
ATOM 1693 C C . GLU B 1 103 ? 16.001 -7.426 160.272 1.00 72.86 103 GLU B C 1
ATOM 1694 O O . GLU B 1 103 ? 16.279 -8.258 159.402 1.00 76.75 103 GLU B O 1
ATOM 1700 N N . GLY B 1 104 ? 16.108 -7.668 161.576 1.00 66.58 104 GLY B N 1
ATOM 1701 C CA . GLY B 1 104 ? 16.507 -8.967 162.069 1.00 69.27 104 GLY B CA 1
ATOM 1702 C C . GLY B 1 104 ? 18.012 -9.130 162.116 1.00 86.80 104 GLY B C 1
ATOM 1703 O O . GLY B 1 104 ? 18.792 -8.270 161.699 1.00 89.10 104 GLY B O 1
ATOM 1704 N N . LEU B 1 105 ? 18.424 -10.277 162.639 1.00 88.33 105 LEU B N 1
ATOM 1705 C CA . LEU B 1 105 ? 19.837 -10.556 162.814 1.00 95.19 105 LEU B CA 1
ATOM 1706 C C . LEU B 1 105 ? 20.448 -11.058 161.508 1.00 91.42 105 LEU B C 1
ATOM 1707 O O . LEU B 1 105 ? 19.749 -11.415 160.555 1.00 89.51 105 LEU B O 1
ATOM 1712 N N . ALA B 1 106 ? 21.780 -11.078 161.471 1.00 85.50 106 ALA B N 1
ATOM 1713 C CA . ALA B 1 106 ? 22.524 -11.610 160.336 1.00 88.88 106 ALA B CA 1
ATOM 1714 C C . ALA B 1 106 ? 22.952 -13.056 160.537 1.00 81.15 106 ALA B C 1
ATOM 1715 O O . ALA B 1 106 ? 22.841 -13.865 159.611 1.00 72.15 106 ALA B O 1
ATOM 1717 N N . GLY B 1 107 ? 23.435 -13.397 161.729 1.00 82.12 107 GLY B N 1
ATOM 1718 C CA . GLY B 1 107 ? 23.863 -14.759 161.987 1.00 72.66 107 GLY B CA 1
ATOM 1719 C C . GLY B 1 107 ? 25.042 -15.146 161.117 1.00 80.74 107 GLY B C 1
ATOM 1720 O O . GLY B 1 107 ? 25.977 -14.367 160.903 1.00 92.47 107 GLY B O 1
ATOM 1721 N N . LYS B 1 108 ? 24.989 -16.367 160.596 1.00 81.73 108 LYS B N 1
ATOM 1722 C CA . LYS B 1 108 ? 26.044 -16.919 159.759 1.00 85.58 108 LYS B CA 1
ATOM 1723 C C . LYS B 1 108 ? 25.874 -16.574 158.284 1.00 80.61 108 LYS B C 1
ATOM 1724 O O . LYS B 1 108 ? 26.639 -17.072 157.452 1.00 80.35 108 LYS B O 1
ATOM 1730 N N . THR B 1 109 ? 24.894 -15.741 157.946 1.00 85.59 109 THR B N 1
ATOM 1731 C CA . THR B 1 109 ? 24.641 -15.402 156.553 1.00 77.71 109 THR B CA 1
ATOM 1732 C C . THR B 1 109 ? 25.799 -14.594 155.985 1.00 72.81 109 THR B C 1
ATOM 1733 O O . THR B 1 109 ? 26.315 -13.679 156.633 1.00 78.67 109 THR B O 1
ATOM 1737 N N . MET B 1 110 ? 26.204 -14.939 154.763 1.00 71.86 110 MET B N 1
ATOM 1738 C CA . MET B 1 110 ? 27.341 -14.313 154.107 1.00 58.09 110 MET B CA 1
ATOM 1739 C C . MET B 1 110 ? 27.007 -14.041 152.647 1.00 43.75 110 MET B C 1
ATOM 1740 O O . MET B 1 110 ? 26.312 -14.833 152.004 1.00 59.74 110 MET B O 1
ATOM 1745 N N . LEU B 1 111 ? 27.491 -12.915 152.135 1.00 45.21 111 LEU B N 1
ATOM 1746 C CA . LEU B 1 111 ? 27.374 -12.590 150.719 1.00 55.04 111 LEU B CA 1
ATOM 1747 C C . LEU B 1 111 ? 28.583 -13.130 149.964 1.00 54.89 111 LEU B C 1
ATOM 1748 O O . LEU B 1 111 ? 29.725 -12.873 150.358 1.00 52.36 111 LEU B O 1
ATOM 1753 N N . HIS B 1 112 ? 28.330 -13.845 148.865 1.00 45.03 112 HIS B N 1
ATOM 1754 C CA . HIS B 1 112 ? 29.379 -14.450 148.044 1.00 45.87 112 HIS B CA 1
ATOM 1755 C C . HIS B 1 112 ? 29.620 -13.637 146.774 1.00 45.22 112 HIS B C 1
ATOM 1756 O O . HIS B 1 112 ? 28.701 -13.424 145.974 1.00 48.38 112 HIS B O 1
ATOM 1763 N N . ARG B 1 113 ? 30.857 -13.191 146.589 1.00 43.61 113 ARG B N 1
ATOM 1764 C CA . ARG B 1 113 ? 31.255 -12.421 145.420 1.00 41.36 113 ARG B CA 1
ATOM 1765 C C . ARG B 1 113 ? 32.083 -13.302 144.497 1.00 37.46 113 ARG B C 1
ATOM 1766 O O . ARG B 1 113 ? 33.010 -13.970 144.954 1.00 41.77 113 ARG B O 1
ATOM 1774 N N . PHE B 1 114 ? 31.740 -13.304 143.210 1.00 38.71 114 PHE B N 1
ATOM 1775 C CA . PHE B 1 114 ? 32.520 -14.034 142.218 1.00 43.68 114 PHE B CA 1
ATOM 1776 C C . PHE B 1 114 ? 33.913 -13.423 142.062 1.00 42.88 114 PHE B C 1
ATOM 1777 O O . PHE B 1 114 ? 34.065 -12.201 141.976 1.00 42.71 114 PHE B O 1
ATOM 1785 N N . ILE B 1 115 ? 34.929 -14.291 142.012 1.00 41.66 115 ILE B N 1
ATOM 1786 C CA . ILE B 1 115 ? 36.325 -13.884 141.859 1.00 35.47 115 ILE B CA 1
ATOM 1787 C C . ILE B 1 115 ? 36.669 -13.831 140.378 1.00 45.55 115 ILE B C 1
ATOM 1788 O O . ILE B 1 115 ? 36.375 -14.775 139.632 1.00 36.50 115 ILE B O 1
ATOM 1793 N N . ASN B 1 116 ? 37.317 -12.744 139.960 1.00 38.96 116 ASN B N 1
ATOM 1794 C CA . ASN B 1 116 ? 37.794 -12.623 138.592 1.00 36.10 116 ASN B CA 1
ATOM 1795 C C . ASN B 1 116 ? 38.784 -13.750 138.299 1.00 40.31 116 ASN B C 1
ATOM 1796 O O . ASN B 1 116 ? 39.709 -13.972 139.090 1.00 40.41 116 ASN B O 1
ATOM 1801 N N . PRO B 1 117 ? 38.614 -14.482 137.195 1.00 37.46 117 PRO B N 1
ATOM 1802 C CA . PRO B 1 117 ? 39.563 -15.568 136.896 1.00 38.87 117 PRO B CA 1
ATOM 1803 C C . PRO B 1 117 ? 41.010 -15.115 136.789 1.00 44.92 117 PRO B C 1
ATOM 1804 O O . PRO B 1 117 ? 41.902 -15.894 137.140 1.00 42.37 117 PRO B O 1
ATOM 1808 N N . ASN B 1 118 ? 41.283 -13.895 136.314 1.00 43.00 118 ASN B N 1
ATOM 1809 C CA . ASN B 1 118 ? 42.672 -13.444 136.262 1.00 40.95 118 ASN B CA 1
ATOM 1810 C C . ASN B 1 118 ? 43.284 -13.367 137.652 1.00 43.50 118 ASN B C 1
ATOM 1811 O O . ASN B 1 118 ? 44.504 -13.494 137.805 1.00 50.04 118 ASN B O 1
ATOM 1816 N N . GLN B 1 119 ? 42.464 -13.123 138.667 1.00 42.68 119 GLN B N 1
ATOM 1817 C CA . GLN B 1 119 ? 42.952 -13.108 140.035 1.00 46.27 119 GLN B CA 1
ATOM 1818 C C . GLN B 1 119 ? 43.147 -14.520 140.565 1.00 53.89 119 GLN B C 1
ATOM 1819 O O . GLN B 1 119 ? 44.006 -14.744 141.424 1.00 60.41 119 GLN B O 1
ATOM 1825 N N . LEU B 1 120 ? 42.372 -15.482 140.052 1.00 47.37 120 LEU B N 1
ATOM 1826 C CA . LEU B 1 120 ? 42.568 -16.877 140.436 1.00 46.62 120 LEU B CA 1
ATOM 1827 C C . LEU B 1 120 ? 43.925 -17.408 139.998 1.00 45.80 120 LEU B C 1
ATOM 1828 O O . LEU B 1 120 ? 44.517 -18.237 140.697 1.00 50.50 120 LEU B O 1
ATOM 1833 N N . ILE B 1 121 ? 44.440 -16.953 138.859 1.00 47.67 121 ILE B N 1
ATOM 1834 C CA . ILE B 1 121 ? 45.684 -17.513 138.345 1.00 48.86 121 ILE B CA 1
ATOM 1835 C C . ILE B 1 121 ? 46.902 -16.741 138.845 1.00 55.50 121 ILE B C 1
ATOM 1836 O O . ILE B 1 121 ? 47.945 -16.732 138.185 1.00 56.79 121 ILE B O 1
ATOM 1841 N N . SER B 1 122 ? 46.797 -16.107 140.010 1.00 53.20 122 SER B N 1
ATOM 1842 C CA . SER B 1 122 ? 47.940 -15.376 140.565 1.00 63.93 122 SER B CA 1
ATOM 1843 C C . SER B 1 122 ? 48.291 -15.832 141.982 1.00 70.36 122 SER B C 1
ATOM 1844 O O . SER B 1 122 ? 47.455 -15.822 142.886 1.00 57.89 122 SER B O 1
#

Secondary structure (DSSP, 8-state):
-BPPTT--GGG-SEEE--SHHHHHHHHHTTSTT--HHHHHHHHHHHHHHTT-SSSEEEHHHHHHHTTTSS-HHHHHHHHHHHHHHT-EEEEEEE--SS---EEEEEEE--HHHHT-/-EE-TT--GGG--EEE--STHHHHHHHHTTSTT--HHHHHHHHHHHHHHTT-TTSEEEHHHHHHTTTTSS-HHHHHHHHHHHHHTT-EEEEE-EESSS--TT-EEEEEPPHHHHT-

Foldseek 3Di:
DADEPPDDCVLAAKEFADPVVVVVLVVCVVAPQCDPLLSVLSVLQHVLCVPDPPRMHGVNNSCVSVVNPQPSVSSVVSVVSCVVLPQWDWDWYYNPPPHGDIHTYTYGDHVVVSVD/DEDEPPDDLVLAAKEQEDPVCVVVLVVCVVDPLCDPLLSVLVVLQNVVLVPDPVRMDGVNVSCVSCVNPQDPVSNVVSVVSCVVLPQWDWAQYAYPDDGNPPHTYTYGDRVVVSVD

InterPro domains:
  IPR021781 Replication initiator protein RctB, central region [PF11826] (155-483)
  IPR040567 RctB, helix turn helix domain [PF18622] (13-119)

B-factor: mean 49.38, std 17.39, range [23.78, 116.82]

Sequence (232 aa):
RLIKLPRTHKDGHLFEVSEAAIDWIEQYQHFKGVTKSIVELLNLISLRGLRSRDGLVSTTELIDATDGQLTRAAIQQRLRAAVAVGLFKQIPVRFEEGLAGKTMLHRFINPNQLISRLIKLPRTHKDGHLFEVSEAAIDWIEQYQHFKGVTKSIVELLNLISLRGLRSRDGLVSTTELIDATDGQLTRAAIQQRLRAAVAVGLFKQIPVRFEEGLAGKTMLHRFINPNQLIS

Solvent-accessible surface area: 13385 Å² total; per-residue (Å²): 260,68,10,129,88,124,18,14,23,82,26,6,14,2,0,45,45,33,143,51,1,90,99,46,6,127,88,0,95,156,54,198,48,22,70,171,38,3,16,94,0,0,80,29,2,32,112,36,8,153,140,23,230,70,37,22,0,0,0,36,34,0,33,98,38,22,133,40,154,32,73,36,52,23,0,12,102,39,4,98,43,0,43,90,48,24,0,7,116,76,37,81,7,113,3,93,60,66,24,71,37,112,20,49,16,0,95,10,39,53,7,109,116,41,121,115,147,83,8,116,80,125,36,23,56,158,35,21,42,0,0,46,18,51,13,33,1,43,22,52,2,98,71,0,96,164,52,206,45,20,71,183,45,3,14,99,1,0,73,35,0,12,121,99,10,60,157,12,140,35,3,26,0,2,11,52,41,0,46,101,45,26,136,54,161,20,70,171,79,19,0,64,125,54,8,179,39,0,37,87,55,25,1,11,117,92,30,80,9,148,13,90,98,48,140,26,68,189,12,46,11,2,96,11,26,51,4,101,120,47,124,124

Nearest PDB structures (foldseek):
  5ubd-assembly2_B  TM=9.653E-01  e=6.368E-21  Vibrio cholerae
  5ube-assembly2_B  TM=9.652E-01  e=3.669E-20  Vibrio cholerae
  2dpd-assembly1_B  TM=4.491E-01  e=1.894E-01  Bacillus subtilis
  4p2l-assembly1_A  TM=4.270E-01  e=3.159E+00  Rattus norvegicus
  4p2l-assembly1_B  TM=4.136E-01  e=5.546E+00  Rattus norvegicus

Radius of gyration: 19.12 Å; Cα contacts (8 Å, |Δi|>4): 353; chains: 2; bounding box: 36×43×52 Å

Organism: Vibrio cholerae serotype O1 (strain ATCC 39315 / El Tor Inaba N16961) (NCBI:txid243277)